Protein AF-0000000075229005 (afdb_homodimer)

Foldseek 3Di:
DVVVVVVVVVVVVVVVPPDDDDDCPPVNVVLVVVCVVVVDDSVVVVVVVVVVVVCCVVCVLPVVLVVLCVVCLVLLLVLLVVLLPDPQSLPDCSLVVLVCSVLCSCVSPCQVVPPCRVVVVVVVSVVCVVPPNPVSSVCRVVSSVVSCVPNVDDRPDPDPVVVD/DVVVVVVVVVVVVVVVPPDDDDDCPPVNVVLVVVCVVVVDDSVVVVVVVVVVVVCCVVCVLPVVLVVLCVVVLVLLLVLLVVLLPDPQSLPDCSLVVLVCSVLCSCVSPCQVVPPCRVVVVVVVSCVCVVPPNVVSSVCRVVSSVVSCVPNVDDRPDPDDPVVD

InterPro domains:
  IPR004345 TB2/DP1/HVA22 [PF03134] (75-129)

Organism: NCBI:txid1561998

pLDDT: mean 79.93, std 16.5, range [29.25, 96.81]

Structure (mmCIF, N/CA/C/O backbone):
data_AF-0000000075229005-model_v1
#
loop_
_entity.id
_entity.type
_entity.pdbx_description
1 polymer 'Receptor expression-enhancing protein'
#
loop_
_atom_site.group_PDB
_atom_site.id
_atom_site.type_symbol
_atom_site.label_atom_id
_atom_site.label_alt_id
_atom_site.label_comp_id
_atom_site.label_asym_id
_atom_site.label_entity_id
_atom_site.label_seq_id
_atom_site.pdbx_PDB_ins_code
_atom_site.Cartn_x
_atom_site.Cartn_y
_atom_site.Cartn_z
_atom_site.occupancy
_atom_site.B_iso_or_equiv
_atom_site.auth_seq_id
_atom_site.auth_comp_id
_atom_site.auth_asym_id
_atom_site.auth_atom_id
_atom_site.pdbx_PDB_model_num
ATOM 1 N N . MET A 1 1 ? -17.406 -38.156 13.984 1 44.03 1 MET A N 1
ATOM 2 C CA . MET A 1 1 ? -16.828 -37.094 13.188 1 44.03 1 MET A CA 1
ATOM 3 C C . MET A 1 1 ? -16.344 -37.594 11.844 1 44.03 1 MET A C 1
ATOM 5 O O . MET A 1 1 ? -16.531 -36.969 10.805 1 44.03 1 MET A O 1
ATOM 9 N N . ALA A 1 2 ? -15.93 -38.75 11.797 1 57 2 ALA A N 1
ATOM 10 C CA . ALA A 1 2 ? -15.453 -39.438 10.602 1 57 2 ALA A CA 1
ATOM 11 C C . ALA A 1 2 ? -16.594 -39.688 9.625 1 57 2 ALA A C 1
ATOM 13 O O . ALA A 1 2 ? -16.422 -39.531 8.406 1 57 2 ALA A O 1
ATOM 14 N N . ALA A 1 3 ? -17.656 -39.969 10.055 1 61 3 ALA A N 1
ATOM 15 C CA . ALA A 1 3 ? -18.812 -40.25 9.203 1 61 3 ALA A CA 1
ATOM 16 C C . ALA A 1 3 ? -19.297 -39 8.5 1 61 3 ALA A C 1
ATOM 18 O O . ALA A 1 3 ? -19.703 -39.031 7.344 1 61 3 ALA A O 1
ATOM 19 N N . ILE A 1 4 ? -19.266 -37.812 9.133 1 60.34 4 ILE A N 1
ATOM 20 C CA . ILE A 1 4 ? -19.625 -36.531 8.539 1 60.34 4 ILE A CA 1
ATOM 21 C C . ILE A 1 4 ? -18.609 -36.156 7.453 1 60.34 4 ILE A C 1
ATOM 23 O O . ILE A 1 4 ? -19 -35.688 6.379 1 60.34 4 ILE A O 1
ATOM 27 N N . LEU A 1 5 ? -17.375 -36.375 7.664 1 56.41 5 LEU A N 1
ATOM 28 C CA . LEU A 1 5 ? -16.344 -36.125 6.664 1 56.41 5 LEU A CA 1
ATOM 29 C C . LEU A 1 5 ? -16.531 -37.031 5.449 1 56.41 5 LEU A C 1
ATOM 31 O O . LEU A 1 5 ? -16.391 -36.594 4.309 1 56.41 5 LEU A O 1
ATOM 35 N N . ALA A 1 6 ? -16.844 -38.375 5.711 1 61.81 6 ALA A N 1
ATOM 36 C CA . ALA A 1 6 ? -17.078 -39.344 4.645 1 61.81 6 ALA A CA 1
ATOM 37 C C . ALA A 1 6 ? -18.312 -38.969 3.836 1 61.81 6 ALA A C 1
ATOM 39 O O . ALA A 1 6 ? -18.328 -39.094 2.611 1 61.81 6 ALA A O 1
ATOM 40 N N . SER A 1 7 ? -19.266 -38.375 4.523 1 61.88 7 SER A N 1
ATOM 41 C CA . SER A 1 7 ? -20.469 -37.969 3.816 1 61.88 7 SER A CA 1
ATOM 42 C C . SER A 1 7 ? -20.219 -36.719 2.98 1 61.88 7 SER A C 1
ATOM 44 O O . SER A 1 7 ? -20.734 -36.594 1.868 1 61.88 7 SER A O 1
ATOM 46 N N . ILE A 1 8 ? -19.531 -35.812 3.5 1 61.97 8 ILE A N 1
ATOM 47 C CA . ILE A 1 8 ? -19.141 -34.625 2.75 1 61.97 8 ILE A CA 1
ATOM 48 C C . ILE A 1 8 ? -18.281 -35.031 1.558 1 61.97 8 ILE A C 1
ATOM 50 O O . ILE A 1 8 ? -18.469 -34.531 0.446 1 61.97 8 ILE A O 1
ATOM 54 N N . GLU A 1 9 ? -17.328 -35.938 1.731 1 59.5 9 GLU A N 1
ATOM 55 C CA . GLU A 1 9 ? -16.516 -36.469 0.643 1 59.5 9 GLU A CA 1
ATOM 56 C C . GLU A 1 9 ? -17.375 -37.188 -0.397 1 59.5 9 GLU A C 1
ATOM 58 O O . GLU A 1 9 ? -17.156 -37.031 -1.601 1 59.5 9 GLU A O 1
ATOM 63 N N . ALA A 1 10 ? -18.297 -38 0.052 1 62.44 10 ALA A N 1
ATOM 64 C CA . ALA A 1 10 ? -19.203 -38.719 -0.839 1 62.44 10 ALA A CA 1
ATOM 65 C C . ALA A 1 10 ? -20.062 -37.75 -1.648 1 62.44 10 ALA A C 1
ATOM 67 O O . ALA A 1 10 ? -20.281 -37.969 -2.846 1 62.44 10 ALA A O 1
ATOM 68 N N . LYS A 1 11 ? -20.562 -36.75 -0.944 1 60.72 11 LYS A N 1
ATOM 69 C CA . LYS A 1 11 ? -21.375 -35.75 -1.661 1 60.72 11 LYS A CA 1
ATOM 70 C C . LYS A 1 11 ? -20.531 -35 -2.678 1 60.72 11 LYS A C 1
ATOM 72 O O . LYS A 1 11 ? -21 -34.688 -3.775 1 60.72 11 LYS A O 1
ATOM 77 N N . ILE A 1 12 ? -19.312 -34.75 -2.285 1 60.03 12 ILE A N 1
ATOM 78 C CA . ILE A 1 12 ? -18.375 -34.094 -3.199 1 60.03 12 ILE A CA 1
ATOM 79 C C . ILE A 1 12 ? -18.078 -35 -4.375 1 60.03 12 ILE A C 1
ATOM 81 O O . ILE A 1 12 ? -18.109 -34.594 -5.531 1 60.03 12 ILE A O 1
ATOM 85 N N . ASN A 1 13 ? -17.781 -36.312 -3.988 1 56.91 13 ASN A N 1
ATOM 86 C CA . ASN A 1 13 ? -17.516 -37.312 -5.031 1 56.91 13 ASN A CA 1
ATOM 87 C C . ASN A 1 13 ? -18.75 -37.531 -5.906 1 56.91 13 ASN A C 1
ATOM 89 O O . ASN A 1 13 ? -18.625 -37.719 -7.117 1 56.91 13 ASN A O 1
ATOM 93 N N . GLU A 1 14 ? -19.891 -37.562 -5.223 1 59.03 14 GLU A N 1
ATOM 94 C CA . GLU A 1 14 ? -21.141 -37.75 -5.961 1 59.03 14 GLU A CA 1
ATOM 95 C C . GLU A 1 14 ? -21.422 -36.562 -6.879 1 59.03 14 GLU A C 1
ATOM 97 O O . GLU A 1 14 ? -21.906 -36.75 -8 1 59.03 14 GLU A O 1
ATOM 102 N N . SER A 1 15 ? -21.219 -35.375 -6.266 1 56.62 15 SER A N 1
ATOM 103 C CA . SER A 1 15 ? -21.438 -34.188 -7.07 1 56.62 15 SER A CA 1
ATOM 104 C C . SER A 1 15 ? -20.438 -34.125 -8.227 1 56.62 15 SER A C 1
ATOM 106 O O . SER A 1 15 ? -20.703 -33.469 -9.242 1 56.62 15 SER A O 1
ATOM 108 N N . LEU A 1 16 ? -19.297 -34.688 -7.98 1 53.56 16 LEU A N 1
ATOM 109 C CA . LEU A 1 16 ? -18.25 -34.719 -8.992 1 53.56 16 LEU A CA 1
ATOM 110 C C . LEU A 1 16 ? -18.438 -35.875 -9.953 1 53.56 16 LEU A C 1
ATOM 112 O O . LEU A 1 16 ? -17.672 -36.062 -10.898 1 53.56 16 LEU A O 1
ATOM 116 N N . ARG A 1 17 ? -19.094 -36.906 -9.641 1 48.72 17 ARG A N 1
ATOM 117 C CA . ARG A 1 17 ? -19.344 -38.031 -10.562 1 48.72 17 ARG A CA 1
ATOM 118 C C . ARG A 1 17 ? -19.953 -37.5 -11.867 1 48.72 17 ARG A C 1
ATOM 120 O O . ARG A 1 17 ? -20.812 -36.625 -11.852 1 48.72 17 ARG A O 1
ATOM 127 N N . PRO A 1 18 ? -19.219 -37.781 -12.906 1 48.31 18 PRO A N 1
ATOM 128 C CA . PRO A 1 18 ? -19.688 -37.406 -14.242 1 48.31 18 PRO A CA 1
ATOM 129 C C . PRO A 1 18 ? -21.172 -37.719 -14.438 1 48.31 18 PRO A C 1
ATOM 131 O O . PRO A 1 18 ? -21.609 -38.844 -14.281 1 48.31 18 PRO A O 1
ATOM 134 N N . LYS A 1 19 ? -22.047 -36.844 -13.852 1 49.88 19 LYS A N 1
ATOM 135 C CA . LYS A 1 19 ? -23.406 -37.062 -14.336 1 49.88 19 LYS A CA 1
ATOM 136 C C . LYS A 1 19 ? -23.438 -37.25 -15.852 1 49.88 19 LYS A C 1
ATOM 138 O O . LYS A 1 19 ? -22.562 -36.719 -16.562 1 49.88 19 LYS A O 1
ATOM 143 N N . PRO A 1 20 ? -24.391 -37.938 -16.453 1 43.25 20 PRO A N 1
ATOM 144 C CA . PRO A 1 20 ? -24.5 -38.156 -17.891 1 43.25 20 PRO A CA 1
ATOM 145 C C . PRO A 1 20 ? -24.219 -36.906 -18.719 1 43.25 20 PRO A C 1
ATOM 147 O O . PRO A 1 20 ? -24.281 -35.781 -18.188 1 43.25 20 PRO A O 1
ATOM 150 N N . ARG A 1 21 ? -24.125 -37.031 -20.109 1 43.88 21 ARG A N 1
ATOM 151 C CA . ARG A 1 21 ? -23.672 -36.375 -21.344 1 43.88 21 ARG A CA 1
ATOM 152 C C . ARG A 1 21 ? -24.016 -34.906 -21.328 1 43.88 21 ARG A C 1
ATOM 154 O O . ARG A 1 21 ? -23.359 -34.094 -22.016 1 43.88 21 ARG A O 1
ATOM 161 N N . GLN A 1 22 ? -25.188 -34.375 -21.094 1 49.12 22 GLN A N 1
ATOM 162 C CA . GLN A 1 22 ? -25.656 -33.219 -21.828 1 49.12 22 GLN A CA 1
ATOM 163 C C . GLN A 1 22 ? -25 -31.938 -21.297 1 49.12 22 GLN A C 1
ATOM 165 O O . GLN A 1 22 ? -24.609 -31.078 -22.078 1 49.12 22 GLN A O 1
ATOM 170 N N . GLU A 1 23 ? -25.469 -31.203 -20.125 1 50 23 GLU A N 1
ATOM 171 C CA . GLU A 1 23 ? -25.203 -29.781 -19.906 1 50 23 GLU A CA 1
ATOM 172 C C . GLU A 1 23 ? -23.875 -29.562 -19.172 1 50 23 GLU A C 1
ATOM 174 O O . GLU A 1 23 ? -23.766 -29.828 -17.984 1 50 23 GLU A O 1
ATOM 179 N N . GLU A 1 24 ? -22.688 -29.891 -19.656 1 55.66 24 GLU A N 1
ATOM 180 C CA . GLU A 1 24 ? -21.422 -29.406 -19.141 1 55.66 24 GLU A CA 1
ATOM 181 C C . GLU A 1 24 ? -21.578 -28.062 -18.438 1 55.66 24 GLU A C 1
ATOM 183 O O . GLU A 1 24 ? -21.859 -27.047 -19.094 1 55.66 24 GLU A O 1
ATOM 188 N N . THR A 1 25 ? -22.031 -27.922 -17.156 1 64.12 25 THR A N 1
ATOM 189 C CA . THR A 1 25 ? -22.281 -26.703 -16.406 1 64.12 25 THR A CA 1
ATOM 190 C C . THR A 1 25 ? -21.031 -25.828 -16.375 1 64.12 25 THR A C 1
ATOM 192 O O . THR A 1 25 ? -19.906 -26.312 -16.562 1 64.12 25 THR A O 1
ATOM 195 N N . SER A 1 26 ? -21.25 -24.484 -16.516 1 69.94 26 SER A N 1
ATOM 196 C CA . SER A 1 26 ? -20.219 -23.453 -16.438 1 69.94 26 SER A CA 1
ATOM 197 C C . SER A 1 26 ? -19.172 -23.797 -15.383 1 69.94 26 SER A C 1
ATOM 199 O O . SER A 1 26 ? -17.984 -23.516 -15.57 1 69.94 26 SER A O 1
ATOM 201 N N . THR A 1 27 ? -19.547 -24.562 -14.312 1 74.81 27 THR A N 1
ATOM 202 C CA . THR A 1 27 ? -18.641 -24.922 -13.227 1 74.81 27 THR A CA 1
ATOM 203 C C . THR A 1 27 ? -17.641 -25.984 -13.688 1 74.81 27 THR A C 1
ATOM 205 O O . THR A 1 27 ? -16.453 -25.891 -13.375 1 74.81 27 THR A O 1
ATOM 208 N N . GLU A 1 28 ? -18.172 -26.922 -14.438 1 78 28 GLU A N 1
ATOM 209 C CA . GLU A 1 28 ? -17.297 -28 -14.922 1 78 28 GLU A CA 1
ATOM 210 C C . GLU A 1 28 ? -16.266 -27.453 -15.891 1 78 28 GLU A C 1
ATOM 212 O O . GLU A 1 28 ? -15.102 -27.875 -15.859 1 78 28 GLU A O 1
ATOM 217 N N . LYS A 1 29 ? -16.672 -26.609 -16.672 1 77.81 29 LYS A N 1
ATOM 218 C CA . LYS A 1 29 ? -15.75 -25.984 -17.625 1 77.81 29 LYS A CA 1
ATOM 219 C C . LYS A 1 29 ? -14.664 -25.188 -16.891 1 77.81 29 LYS A C 1
ATOM 221 O O . LYS A 1 29 ? -13.492 -25.219 -17.297 1 77.81 29 LYS A O 1
ATOM 226 N N . THR A 1 30 ? -15.086 -24.531 -15.859 1 77.31 30 THR A N 1
ATOM 227 C CA . THR A 1 30 ? -14.117 -23.766 -15.094 1 77.31 30 THR A CA 1
ATOM 228 C C . THR A 1 30 ? -13.133 -24.703 -14.383 1 77.31 30 THR A C 1
ATOM 230 O O . THR A 1 30 ? -11.93 -24.438 -14.359 1 77.31 30 THR A O 1
ATOM 233 N N . ILE A 1 31 ? -13.656 -25.766 -13.898 1 78.12 31 ILE A N 1
ATOM 234 C CA . ILE A 1 31 ? -12.805 -26.703 -13.18 1 78.12 31 ILE A CA 1
ATOM 235 C C . ILE A 1 31 ? -11.805 -27.344 -14.148 1 78.12 31 ILE A C 1
ATOM 237 O O . ILE A 1 31 ? -10.625 -27.484 -13.828 1 78.12 31 ILE A O 1
ATOM 241 N N . GLN A 1 32 ? -12.32 -27.625 -15.266 1 76.56 32 GLN A N 1
ATOM 242 C CA . GLN A 1 32 ? -11.453 -28.234 -16.266 1 76.56 32 GLN A CA 1
ATOM 243 C C . GLN A 1 32 ? -10.367 -27.266 -16.719 1 76.56 32 GLN A C 1
ATOM 245 O O . GLN A 1 32 ? -9.227 -27.656 -16.953 1 76.56 32 GLN A O 1
ATOM 250 N N . TYR A 1 33 ? -10.797 -26.078 -16.828 1 73.38 33 TYR A N 1
ATOM 251 C CA . TYR A 1 33 ? -9.836 -25.047 -17.219 1 73.38 33 TYR A CA 1
ATOM 252 C C . TYR A 1 33 ? -8.742 -24.906 -16.172 1 73.38 33 TYR A C 1
ATOM 254 O O . TYR A 1 33 ? -7.555 -24.828 -16.5 1 73.38 33 TYR A O 1
ATOM 262 N N . VAL A 1 34 ? -9.094 -24.891 -14.938 1 77.19 34 VAL A N 1
ATOM 263 C CA . VAL A 1 34 ? -8.148 -24.734 -13.844 1 77.19 34 VAL A CA 1
ATOM 264 C C . VAL A 1 34 ? -7.25 -25.969 -13.758 1 77.19 34 VAL A C 1
ATOM 266 O O . VAL A 1 34 ? -6.051 -25.859 -13.5 1 77.19 34 VAL A O 1
ATOM 269 N N . GLU A 1 35 ? -7.816 -27.109 -14.039 1 78.38 35 GLU A N 1
ATOM 270 C CA . GLU A 1 35 ? -7.039 -28.344 -14.055 1 78.38 35 GLU A CA 1
ATOM 271 C C . GLU A 1 35 ? -5.945 -28.281 -15.117 1 78.38 35 GLU A C 1
ATOM 273 O O . GLU A 1 35 ? -4.797 -28.656 -14.852 1 78.38 35 GLU A O 1
ATOM 278 N N . ASN A 1 36 ? -6.262 -27.812 -16.203 1 71.19 36 ASN A N 1
ATOM 279 C CA . ASN A 1 36 ? -5.32 -27.75 -17.312 1 71.19 36 ASN A CA 1
ATOM 280 C C . ASN A 1 36 ? -4.23 -26.703 -17.062 1 71.19 36 ASN A C 1
ATOM 282 O O . ASN A 1 36 ? -3.082 -26.906 -17.469 1 71.19 36 ASN A O 1
ATOM 286 N N . PHE A 1 37 ? -4.715 -25.766 -16.312 1 67.44 37 PHE A N 1
ATOM 287 C CA . PHE A 1 37 ? -3.789 -24.656 -16.062 1 67.44 37 PHE A CA 1
ATOM 288 C C . PHE A 1 37 ? -2.838 -25 -14.93 1 67.44 37 PHE A C 1
ATOM 290 O O . PHE A 1 37 ? -1.646 -24.703 -14.992 1 67.44 37 PHE A O 1
ATOM 297 N N . THR A 1 38 ? -3.234 -25.562 -13.859 1 74.62 38 THR A N 1
ATOM 298 C CA . THR A 1 38 ? -2.447 -25.797 -12.648 1 74.62 38 THR A CA 1
ATOM 299 C C . THR A 1 38 ? -1.838 -27.188 -12.656 1 74.62 38 THR A C 1
ATOM 301 O O . THR A 1 38 ? -0.843 -27.438 -11.969 1 74.62 38 THR A O 1
ATOM 304 N N . GLY A 1 39 ? -2.457 -28.172 -13.414 1 74.19 39 GLY A N 1
ATOM 305 C CA . GLY A 1 39 ? -2.025 -29.562 -13.477 1 74.19 39 GLY A CA 1
ATOM 306 C C . GLY A 1 39 ? -2.484 -30.375 -12.281 1 74.19 39 GLY A C 1
ATOM 307 O O . GLY A 1 39 ? -2.072 -31.531 -12.117 1 74.19 39 GLY A O 1
ATOM 308 N N . PHE A 1 40 ? -3.271 -29.812 -11.461 1 77.5 40 PHE A N 1
ATOM 309 C CA . PHE A 1 40 ? -3.742 -30.547 -10.289 1 77.5 40 PHE A CA 1
ATOM 310 C C . PHE A 1 40 ? -5.031 -31.297 -10.609 1 77.5 40 PHE A C 1
ATOM 312 O O . PHE A 1 40 ? -5.84 -30.844 -11.422 1 77.5 40 PHE A O 1
ATOM 319 N N . PRO A 1 41 ? -5.109 -32.5 -9.984 1 81.06 41 PRO A N 1
ATOM 320 C CA . PRO A 1 41 ? -6.355 -33.25 -10.172 1 81.06 41 PRO A CA 1
ATOM 321 C C . PRO A 1 41 ? -7.578 -32.5 -9.656 1 81.06 41 PRO A C 1
ATOM 323 O O . PRO A 1 41 ? -7.449 -31.625 -8.789 1 81.06 41 PRO A O 1
ATOM 326 N N . ARG A 1 42 ? -8.695 -32.781 -10.141 1 80.06 42 ARG A N 1
ATOM 327 C CA . ARG A 1 42 ? -9.945 -32.094 -9.859 1 80.06 42 ARG A CA 1
ATOM 328 C C . ARG A 1 42 ? -10.266 -32.125 -8.367 1 80.06 42 ARG A C 1
ATOM 330 O O . ARG A 1 42 ? -10.758 -31.156 -7.809 1 80.06 42 ARG A O 1
ATOM 337 N N . GLU A 1 43 ? -10 -33.25 -7.805 1 80.25 43 GLU A N 1
ATOM 338 C CA . GLU A 1 43 ? -10.305 -33.375 -6.387 1 80.25 43 GLU A CA 1
ATOM 339 C C . GLU A 1 43 ? -9.523 -32.375 -5.551 1 80.25 43 GLU A C 1
ATOM 341 O O . GLU A 1 43 ? -10.047 -31.812 -4.59 1 80.25 43 GLU A O 1
ATOM 346 N N . ARG A 1 44 ? -8.297 -32.25 -5.891 1 83.19 44 ARG A N 1
ATOM 347 C CA . ARG A 1 44 ? -7.465 -31.312 -5.156 1 83.19 44 ARG A CA 1
ATOM 348 C C . ARG A 1 44 ? -7.918 -29.875 -5.406 1 83.19 44 ARG A C 1
ATOM 350 O O . ARG A 1 44 ? -7.926 -29.047 -4.488 1 83.19 44 ARG A O 1
ATOM 357 N N 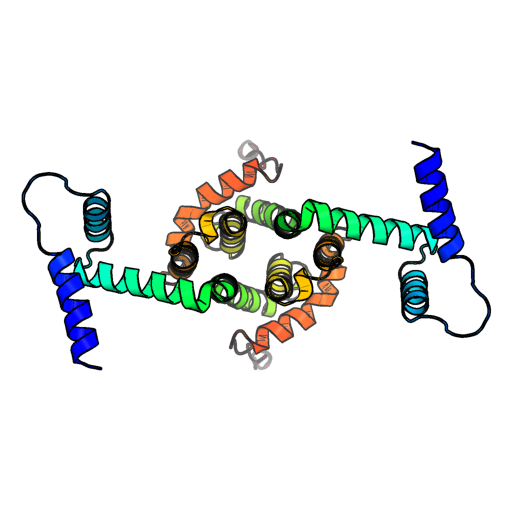. ILE A 1 45 ? -8.297 -29.656 -6.578 1 82.12 45 ILE A N 1
ATOM 358 C CA . ILE A 1 45 ? -8.758 -28.312 -6.926 1 82.12 45 ILE A CA 1
ATOM 359 C C . ILE A 1 45 ? -10.023 -27.984 -6.137 1 82.12 45 ILE A C 1
ATOM 361 O O . ILE A 1 45 ? -10.148 -26.891 -5.59 1 82.12 45 ILE A O 1
ATOM 365 N N . VAL A 1 46 ? -10.914 -28.906 -6.062 1 83.88 46 VAL A N 1
ATOM 366 C CA . VAL A 1 46 ? -12.164 -28.719 -5.34 1 83.88 46 VAL A CA 1
ATOM 367 C C . VAL A 1 46 ? -11.875 -28.484 -3.859 1 83.88 46 VAL A C 1
ATOM 369 O O . VAL A 1 46 ? -12.438 -27.578 -3.246 1 83.88 46 VAL A O 1
ATOM 372 N N . SER A 1 47 ? -11.016 -29.297 -3.336 1 87.12 47 SER A N 1
ATOM 373 C CA . SER A 1 47 ? -10.695 -29.156 -1.921 1 87.12 47 SER A CA 1
ATOM 374 C C . SER A 1 47 ? -10.062 -27.797 -1.627 1 87.12 47 SER A C 1
ATOM 376 O O . SER A 1 47 ? -10.398 -27.156 -0.628 1 87.12 47 SER A O 1
ATOM 378 N N . VAL A 1 48 ? -9.219 -27.422 -2.508 1 84.62 48 VAL A N 1
ATOM 379 C CA . VAL A 1 48 ? -8.539 -26.141 -2.32 1 84.62 48 VAL A CA 1
ATOM 380 C C . VAL A 1 48 ? -9.547 -25 -2.434 1 84.62 48 VAL A C 1
ATOM 382 O O . VAL A 1 48 ? -9.5 -24.047 -1.659 1 84.62 48 VAL A O 1
ATOM 385 N N . THR A 1 49 ? -10.383 -25.125 -3.371 1 85.75 49 THR A N 1
ATOM 386 C CA . THR A 1 49 ? -11.398 -24.094 -3.564 1 85.75 49 THR A CA 1
ATOM 387 C C . THR A 1 49 ? -12.305 -23.984 -2.336 1 85.75 49 THR A C 1
ATOM 389 O O . THR A 1 49 ? -12.594 -22.891 -1.866 1 85.75 49 THR A O 1
ATOM 392 N N . ILE A 1 50 ? -12.695 -25.109 -1.863 1 87.56 50 ILE A N 1
ATOM 393 C CA . ILE A 1 50 ? -13.539 -25.141 -0.674 1 87.56 50 ILE A CA 1
ATOM 394 C C . ILE A 1 50 ? -12.797 -24.516 0.504 1 87.56 50 ILE A C 1
ATOM 396 O O . ILE A 1 50 ? -13.375 -23.734 1.265 1 87.56 50 ILE A O 1
ATOM 400 N N . LEU A 1 51 ? -11.586 -24.844 0.636 1 87.94 51 LEU A N 1
ATOM 401 C CA . LEU A 1 51 ? -10.766 -24.297 1.716 1 87.94 51 LEU A CA 1
ATOM 402 C C . LEU A 1 51 ? -10.648 -22.781 1.596 1 87.94 51 LEU A C 1
ATOM 404 O O . LEU A 1 51 ? -10.758 -22.062 2.594 1 87.94 51 LEU A O 1
ATOM 408 N N . MET A 1 52 ? -10.461 -22.359 0.42 1 88.56 52 MET A N 1
ATOM 409 C CA . MET A 1 52 ? -10.32 -20.922 0.184 1 88.56 52 MET A CA 1
ATOM 410 C C . MET A 1 52 ? -11.617 -20.188 0.527 1 88.56 52 MET A C 1
ATOM 412 O O . MET A 1 52 ? -11.586 -19.125 1.141 1 88.56 52 MET A O 1
ATOM 416 N N . VAL A 1 53 ? -12.648 -20.781 0.087 1 88 53 VAL A N 1
ATOM 417 C CA . VAL A 1 53 ? -13.945 -20.188 0.374 1 88 53 VAL A CA 1
ATOM 418 C C . VAL A 1 53 ? -14.195 -20.188 1.881 1 88 53 VAL A C 1
ATOM 420 O O . VAL A 1 53 ? -14.625 -19.172 2.445 1 88 53 VAL A O 1
ATOM 423 N N . ALA A 1 54 ? -13.93 -21.281 2.463 1 89.62 54 ALA A N 1
ATOM 424 C CA . ALA A 1 54 ? -14.109 -21.406 3.908 1 89.62 54 ALA A CA 1
ATOM 425 C C . ALA A 1 54 ? -13.266 -20.359 4.648 1 89.62 54 ALA A C 1
ATOM 427 O O . ALA A 1 54 ? -13.766 -19.672 5.547 1 89.62 54 ALA A O 1
ATOM 428 N N . THR A 1 55 ? -12.086 -20.203 4.301 1 89.94 55 THR A N 1
ATOM 429 C CA . THR A 1 55 ? -11.188 -19.25 4.926 1 89.94 55 THR A CA 1
ATOM 430 C C . THR A 1 55 ? -11.68 -17.812 4.699 1 89.94 55 THR A C 1
ATOM 432 O O . THR A 1 55 ? -11.633 -16.984 5.609 1 89.94 55 THR A O 1
ATOM 435 N N . TYR A 1 56 ? -12.086 -17.594 3.539 1 88.38 56 TYR A N 1
ATOM 436 C CA . TYR A 1 56 ? -12.617 -16.281 3.201 1 88.38 56 TYR A CA 1
ATOM 437 C C . TYR A 1 56 ? -13.828 -15.945 4.066 1 88.38 56 TYR A C 1
ATOM 439 O O . TYR A 1 56 ? -13.961 -14.812 4.543 1 88.38 56 TYR A O 1
ATOM 447 N N . VAL A 1 57 ? -14.625 -16.875 4.309 1 85.56 57 VAL A N 1
ATOM 448 C CA . VAL A 1 57 ? -15.844 -16.656 5.082 1 85.56 57 VAL A CA 1
ATOM 449 C C . VAL A 1 57 ? -15.484 -16.406 6.547 1 85.56 57 VAL A C 1
ATOM 451 O O . VAL A 1 57 ? -16.078 -15.547 7.199 1 85.56 57 VAL A O 1
ATOM 454 N N . VAL A 1 58 ? -14.531 -17.125 6.977 1 86.31 58 VAL A N 1
ATOM 455 C CA . VAL A 1 58 ? -14.172 -17.062 8.391 1 86.31 58 VAL A CA 1
ATOM 456 C C . VAL A 1 58 ? -13.289 -15.836 8.648 1 86.31 58 VAL A C 1
ATOM 458 O O . VAL A 1 58 ? -13.477 -15.133 9.641 1 86.31 58 VAL A O 1
ATOM 461 N N . LEU A 1 59 ? -12.422 -15.547 7.711 1 84.5 59 LEU A N 1
ATOM 462 C CA . LEU A 1 59 ? -11.398 -14.531 7.918 1 84.5 59 LEU A CA 1
ATOM 463 C C . LEU A 1 59 ? -11.625 -13.336 6.996 1 84.5 59 LEU A C 1
ATOM 465 O O . LEU A 1 59 ? -10.734 -12.5 6.832 1 84.5 59 LEU A O 1
ATOM 469 N N . GLY A 1 60 ? -12.695 -13.234 6.414 1 78.19 60 GLY A N 1
ATOM 470 C CA . GLY A 1 60 ? -12.984 -12.234 5.398 1 78.19 60 GLY A CA 1
ATOM 471 C C . GLY A 1 60 ? -12.516 -10.844 5.781 1 78.19 60 GLY A C 1
ATOM 472 O O . GLY A 1 60 ? -11.859 -10.164 4.992 1 78.19 60 GLY A O 1
ATOM 473 N N . ASN A 1 61 ? -12.711 -10.492 6.984 1 83.38 61 ASN A N 1
ATOM 474 C CA . ASN A 1 61 ? -12.344 -9.148 7.418 1 83.38 61 ASN A CA 1
ATOM 475 C C . ASN A 1 61 ? -10.844 -9.039 7.707 1 83.38 61 ASN A C 1
ATOM 477 O O . ASN A 1 61 ? -10.305 -7.938 7.82 1 83.38 61 ASN A O 1
ATOM 481 N N . TYR A 1 62 ? -10.234 -10.164 7.793 1 90.88 62 TYR A N 1
ATOM 482 C CA . TYR A 1 62 ? -8.82 -10.172 8.148 1 90.88 62 TYR A CA 1
ATOM 483 C C . TYR A 1 62 ? -7.953 -10.438 6.93 1 90.88 62 TYR A C 1
ATOM 485 O O . TYR A 1 62 ? -6.738 -10.219 6.965 1 90.88 62 TYR A O 1
ATOM 493 N N . LEU A 1 63 ? -8.555 -10.828 5.859 1 92.75 63 LEU A N 1
ATOM 494 C CA . LEU A 1 63 ? -7.805 -11.219 4.672 1 92.75 63 LEU A CA 1
ATOM 495 C C . LEU A 1 63 ? -7.062 -10.031 4.082 1 92.75 63 LEU A C 1
ATOM 497 O O . LEU A 1 63 ? -5.91 -10.156 3.656 1 92.75 63 LEU A O 1
ATOM 501 N N . PRO A 1 64 ? -7.711 -8.852 4.098 1 93.75 64 PRO A N 1
ATOM 502 C CA . PRO A 1 64 ? -6.969 -7.695 3.598 1 93.75 64 PRO A CA 1
ATOM 503 C C . PRO A 1 64 ? -5.695 -7.422 4.395 1 93.75 64 PRO A C 1
ATOM 505 O O . PRO A 1 64 ? -4.648 -7.129 3.809 1 93.75 64 PRO A O 1
ATOM 508 N N . PHE A 1 65 ? -5.828 -7.527 5.672 1 94.31 65 PHE A N 1
ATOM 509 C CA . PHE A 1 65 ? -4.672 -7.293 6.531 1 94.31 65 PHE A CA 1
ATOM 510 C C . PHE A 1 65 ? -3.596 -8.344 6.285 1 94.31 65 PHE A C 1
ATOM 512 O O . PHE A 1 65 ? -2.42 -8.008 6.117 1 94.31 65 PHE A O 1
ATOM 519 N N . LEU A 1 66 ? -3.965 -9.586 6.254 1 93.62 66 LEU A N 1
ATOM 520 C CA . LEU A 1 66 ? -3.016 -10.664 5.996 1 93.62 66 LEU A CA 1
ATOM 521 C C . LEU A 1 66 ? -2.348 -10.484 4.637 1 93.62 66 LEU A C 1
ATOM 523 O O . LEU A 1 66 ? -1.133 -10.648 4.512 1 93.62 66 LEU A O 1
ATOM 527 N N . SER A 1 67 ? -3.158 -10.172 3.641 1 95.44 67 SER A N 1
ATOM 528 C CA . SER A 1 67 ? -2.621 -9.938 2.305 1 95.44 67 SER A CA 1
ATOM 529 C C . SER A 1 67 ? -1.594 -8.812 2.311 1 95.44 67 SER A C 1
ATOM 531 O O . SER A 1 67 ? -0.545 -8.914 1.671 1 95.44 67 SER A O 1
ATOM 533 N N . HIS A 1 68 ? -1.874 -7.742 3.014 1 95.5 68 HIS A N 1
ATOM 534 C CA . HIS A 1 68 ? -0.954 -6.617 3.139 1 95.5 68 HIS A CA 1
ATOM 535 C C . HIS A 1 68 ? 0.374 -7.059 3.744 1 95.5 68 HIS A C 1
ATOM 537 O O . HIS A 1 68 ? 1.439 -6.746 3.207 1 95.5 68 HIS A O 1
ATOM 543 N N . LEU A 1 69 ? 0.344 -7.859 4.773 1 94.31 69 LEU A N 1
ATOM 544 C CA . LEU A 1 69 ? 1.546 -8.32 5.457 1 94.31 69 LEU A CA 1
ATOM 545 C C . LEU A 1 69 ? 2.369 -9.234 4.559 1 94.31 69 LEU A C 1
ATOM 547 O O . LEU A 1 69 ? 3.586 -9.062 4.438 1 94.31 69 LEU A O 1
ATOM 551 N N . PHE A 1 70 ? 1.73 -10.117 3.924 1 94.31 70 PHE A N 1
ATOM 552 C CA . PHE A 1 70 ? 2.428 -11.086 3.088 1 94.31 70 PHE A CA 1
ATOM 553 C C . PHE A 1 70 ? 3.047 -10.406 1.871 1 94.31 70 PHE A C 1
ATOM 555 O O . PHE A 1 70 ? 4.16 -10.742 1.463 1 94.31 70 PHE A O 1
ATOM 562 N N . CYS A 1 71 ? 2.389 -9.453 1.343 1 96.12 71 CYS A N 1
ATOM 563 C CA . CYS A 1 71 ? 2.859 -8.805 0.122 1 96.12 71 CYS A CA 1
ATOM 564 C C . CYS A 1 71 ? 3.986 -7.824 0.423 1 96.12 71 CYS A C 1
ATOM 566 O O . CYS A 1 71 ? 4.863 -7.602 -0.416 1 96.12 71 CYS A O 1
ATOM 568 N N . LEU A 1 72 ? 3.992 -7.305 1.649 1 96.06 72 LEU A N 1
ATOM 569 C CA . LEU A 1 72 ? 4.934 -6.223 1.91 1 96.06 72 LEU A CA 1
ATOM 570 C C . LEU A 1 72 ? 6.109 -6.715 2.746 1 96.06 72 LEU A C 1
ATOM 572 O O . LEU A 1 72 ? 7.133 -6.031 2.85 1 96.06 72 LEU A O 1
ATOM 576 N N . PHE A 1 73 ? 6.086 -7.934 3.176 1 94.06 73 PHE A N 1
ATOM 577 C CA . PHE A 1 73 ? 7.152 -8.445 4.031 1 94.06 73 PHE A CA 1
ATOM 578 C C . PHE A 1 73 ? 8.484 -8.43 3.297 1 94.06 73 PHE A C 1
ATOM 580 O O . PHE A 1 73 ? 9.461 -7.848 3.781 1 94.06 73 PHE A O 1
ATOM 587 N N . TRP A 1 74 ? 8.461 -8.961 2.197 1 92.56 74 TRP A N 1
ATOM 588 C CA . TRP A 1 74 ? 9.711 -9.148 1.469 1 92.56 74 TRP A CA 1
ATOM 589 C C . TRP A 1 74 ? 10.289 -7.805 1.027 1 92.56 74 TRP A C 1
ATOM 591 O O . TRP A 1 74 ? 11.461 -7.512 1.289 1 92.56 74 TRP A O 1
ATOM 601 N N . PRO A 1 75 ? 9.5 -6.973 0.355 1 94.44 75 PRO A N 1
ATOM 602 C CA . PRO A 1 75 ? 10.094 -5.715 -0.1 1 94.44 75 PRO A CA 1
ATOM 603 C C . PRO A 1 75 ? 10.508 -4.805 1.055 1 94.44 75 PRO A C 1
ATOM 605 O O . PRO A 1 75 ? 11.469 -4.051 0.936 1 94.44 75 PRO A O 1
ATOM 608 N N . VAL A 1 76 ? 9.812 -4.852 2.15 1 95.88 76 VAL A N 1
ATOM 609 C CA . VAL A 1 76 ? 10.203 -4.055 3.309 1 95.88 76 VAL A CA 1
ATOM 610 C C . VAL A 1 76 ? 11.531 -4.559 3.861 1 95.88 76 VAL A C 1
ATOM 612 O O . VAL A 1 76 ? 12.43 -3.766 4.152 1 95.88 76 VAL A O 1
ATOM 615 N N . LYS A 1 77 ? 11.641 -5.824 3.93 1 94.38 77 LYS A N 1
ATOM 616 C CA . LYS A 1 77 ? 12.883 -6.426 4.414 1 94.38 77 LYS A CA 1
ATOM 617 C C . LYS A 1 77 ? 14.055 -6.066 3.516 1 94.38 77 LYS A C 1
ATOM 619 O O . LYS A 1 77 ? 15.109 -5.648 4.004 1 94.38 77 LYS A O 1
ATOM 624 N N . GLU A 1 78 ? 13.914 -6.242 2.271 1 93.62 78 GLU A N 1
ATOM 625 C CA . GLU A 1 78 ? 14.984 -5.965 1.324 1 93.62 78 GLU A CA 1
ATOM 626 C C . GLU A 1 78 ? 15.312 -4.473 1.273 1 93.62 78 GLU A C 1
ATOM 628 O O . GLU A 1 78 ? 16.469 -4.09 1.131 1 93.62 78 GLU A O 1
ATOM 633 N N . SER A 1 79 ? 14.273 -3.615 1.335 1 95.12 79 SER A N 1
ATOM 634 C CA . SER A 1 79 ? 14.5 -2.174 1.385 1 95.12 79 SER A CA 1
ATOM 635 C C . SER A 1 79 ? 15.289 -1.78 2.625 1 95.12 79 SER A C 1
ATOM 637 O O . SER A 1 79 ? 16.172 -0.925 2.557 1 95.12 79 SER A O 1
ATOM 639 N N . PHE A 1 80 ? 14.961 -2.43 3.715 1 94.56 80 PHE A N 1
ATOM 640 C CA . PHE A 1 80 ? 15.664 -2.172 4.965 1 94.56 80 PHE A CA 1
ATOM 641 C C . PHE A 1 80 ? 17.141 -2.49 4.832 1 94.56 80 PHE A C 1
ATOM 643 O O . PHE A 1 80 ? 18 -1.717 5.277 1 94.56 80 PHE A O 1
ATOM 650 N N . LYS A 1 81 ? 17.484 -3.564 4.211 1 93.69 81 LYS A N 1
ATOM 651 C CA . LYS A 1 81 ? 18.875 -3.973 4.023 1 93.69 81 LYS A CA 1
ATOM 652 C C . LYS A 1 81 ? 19.656 -2.93 3.221 1 93.69 81 LYS A C 1
ATOM 654 O O . LYS A 1 81 ? 20.797 -2.621 3.539 1 93.69 81 LYS A O 1
ATOM 659 N N . VAL A 1 82 ? 19.031 -2.416 2.244 1 93 82 VAL A N 1
ATOM 660 C CA . VAL A 1 82 ? 19.672 -1.415 1.395 1 93 82 VAL A CA 1
ATOM 661 C C . VAL A 1 82 ? 19.875 -0.122 2.182 1 93 82 VAL A C 1
ATOM 663 O O . VAL A 1 82 ? 20.953 0.47 2.146 1 93 82 VAL A O 1
ATOM 666 N N . LEU A 1 83 ? 18.875 0.26 2.938 1 93.06 83 LEU A N 1
ATOM 667 C CA . LEU A 1 83 ? 18.906 1.541 3.635 1 93.06 83 LEU A CA 1
ATOM 668 C C . LEU A 1 83 ? 19.906 1.519 4.785 1 93.06 83 LEU A C 1
ATOM 670 O O . LEU A 1 83 ? 20.516 2.541 5.098 1 93.06 83 LEU A O 1
ATOM 674 N N . ARG A 1 84 ? 20.062 0.387 5.383 1 90.31 84 ARG A N 1
ATOM 675 C CA . ARG A 1 84 ? 20.969 0.272 6.516 1 90.31 84 ARG A CA 1
ATOM 676 C C . ARG A 1 84 ? 22.422 0.412 6.07 1 90.31 84 ARG A C 1
ATOM 678 O O . ARG A 1 84 ? 23.281 0.769 6.867 1 90.31 84 ARG A O 1
ATOM 685 N N . LEU A 1 85 ? 22.641 0.187 4.766 1 89.69 85 LEU A N 1
ATOM 686 C CA . LEU A 1 85 ? 24 0.278 4.219 1 89.69 85 LEU A CA 1
ATOM 687 C C . LEU A 1 85 ? 24.266 1.676 3.678 1 89.69 85 LEU A C 1
ATOM 689 O O . LEU A 1 85 ? 25.406 1.989 3.303 1 89.69 85 LEU A O 1
ATOM 693 N N . GLN A 1 86 ? 23.281 2.461 3.74 1 89.56 86 GLN A N 1
ATOM 694 C CA . GLN A 1 86 ? 23.438 3.799 3.18 1 89.56 86 GLN A CA 1
ATOM 695 C C . GLN A 1 86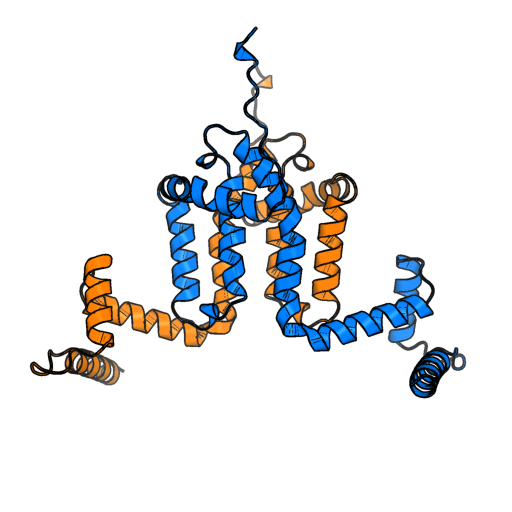 ? 23.766 4.816 4.27 1 89.56 86 GLN A C 1
ATOM 697 O O . GLN A 1 86 ? 23.281 4.711 5.395 1 89.56 86 GLN A O 1
ATOM 702 N N . GLN A 1 87 ? 24.5 5.848 3.896 1 85.69 87 GLN A N 1
ATOM 703 C CA . GLN A 1 87 ? 24.859 6.918 4.824 1 85.69 87 GLN A CA 1
ATOM 704 C C . GLN A 1 87 ? 23.672 7.848 5.074 1 85.69 87 GLN A C 1
ATOM 706 O O . GLN A 1 87 ? 23.438 8.273 6.207 1 85.69 87 GLN A O 1
ATOM 711 N N . ARG A 1 88 ? 22.969 8.117 4.031 1 87.94 88 ARG A N 1
ATOM 712 C CA . ARG A 1 88 ? 21.797 8.969 4.133 1 87.94 88 ARG A CA 1
ATOM 713 C C . ARG A 1 88 ? 20.562 8.258 3.602 1 87.94 88 ARG A C 1
ATOM 715 O O . ARG A 1 88 ? 20.141 8.484 2.463 1 87.94 88 ARG A O 1
ATOM 722 N N . PRO A 1 89 ? 19.891 7.52 4.43 1 87.12 89 PRO A N 1
ATOM 723 C CA . PRO A 1 89 ? 18.719 6.758 3.994 1 87.12 89 PRO A CA 1
ATOM 724 C C . PRO A 1 89 ? 17.562 7.652 3.529 1 87.12 89 PRO A C 1
ATOM 726 O O . PRO A 1 89 ? 16.75 7.234 2.707 1 87.12 89 PRO A O 1
ATOM 729 N N . SER A 1 90 ? 17.516 8.922 4.023 1 82.25 90 SER A N 1
ATOM 730 C CA . SER A 1 90 ? 16.422 9.836 3.695 1 82.25 90 SER A CA 1
ATOM 731 C C . SER A 1 90 ? 16.469 10.25 2.229 1 82.25 90 SER A C 1
ATOM 733 O O . SER A 1 90 ? 15.492 10.766 1.689 1 82.25 90 SER A O 1
ATOM 735 N N . ASP A 1 91 ? 17.625 9.969 1.529 1 84.25 91 ASP A N 1
ATOM 736 C CA . ASP A 1 91 ? 17.781 10.328 0.122 1 84.25 91 ASP A CA 1
ATOM 737 C C . ASP A 1 91 ? 17.266 9.211 -0.785 1 84.25 91 ASP A C 1
ATOM 739 O O . ASP A 1 91 ? 17.188 9.375 -2.004 1 84.25 91 ASP A O 1
ATOM 743 N N . ASN A 1 92 ? 16.953 8.18 -0.225 1 89.69 92 ASN A N 1
ATOM 744 C CA . ASN A 1 92 ? 16.484 7.012 -0.975 1 89.69 92 ASN A CA 1
ATOM 745 C C . ASN A 1 92 ? 14.984 6.832 -0.862 1 89.69 92 ASN A C 1
ATOM 747 O O . ASN A 1 92 ? 14.438 6.82 0.242 1 89.69 92 ASN A O 1
ATOM 751 N N . LEU A 1 93 ? 14.328 6.633 -2.006 1 93.69 93 LEU A N 1
ATOM 752 C CA . LEU A 1 93 ? 12.875 6.5 -2.084 1 93.69 93 LEU A CA 1
ATOM 753 C C . LEU A 1 93 ? 12.398 5.301 -1.273 1 93.69 93 LEU A C 1
ATOM 755 O O . LEU A 1 93 ? 11.227 5.227 -0.902 1 93.69 93 LEU A O 1
ATOM 759 N N . LEU A 1 94 ? 13.289 4.438 -1.012 1 96.06 94 LEU A N 1
ATOM 760 C CA . LEU A 1 94 ? 12.922 3.225 -0.286 1 96.06 94 LEU A CA 1
ATOM 761 C C . LEU A 1 94 ? 12.492 3.553 1.14 1 96.06 94 LEU A C 1
ATOM 763 O O . LEU A 1 94 ? 11.695 2.828 1.733 1 96.06 94 LEU A O 1
ATOM 767 N N . LEU A 1 95 ? 13.008 4.641 1.66 1 94.88 95 LEU A N 1
ATOM 768 C CA . LEU A 1 95 ? 12.578 5.039 2.996 1 94.88 95 LEU A CA 1
ATOM 769 C C . LEU A 1 95 ? 11.102 5.434 2.992 1 94.88 95 LEU A C 1
ATOM 771 O O . LEU A 1 95 ? 10.367 5.094 3.916 1 94.88 95 LEU A O 1
ATOM 775 N N . TYR A 1 96 ? 10.688 6.188 2.002 1 95.25 96 TYR A N 1
ATOM 776 C CA . TYR A 1 96 ? 9.273 6.543 1.871 1 95.25 96 TYR A CA 1
ATOM 777 C C . TYR A 1 96 ? 8.398 5.297 1.871 1 95.25 96 TYR A C 1
ATOM 779 O O . TYR A 1 96 ? 7.375 5.25 2.557 1 95.25 96 TYR A O 1
ATOM 787 N N . TRP A 1 97 ? 8.828 4.316 1.124 1 96.81 97 TRP A N 1
ATOM 788 C CA . TRP A 1 97 ? 8.047 3.094 0.973 1 96.81 97 TRP A CA 1
ATOM 789 C C . TRP A 1 97 ? 7.945 2.346 2.297 1 96.81 97 TRP A C 1
ATOM 791 O O . TRP A 1 97 ? 6.895 1.788 2.623 1 96.81 97 TRP A O 1
ATOM 801 N N . ILE A 1 98 ? 9.031 2.307 3.033 1 96 98 ILE A N 1
ATOM 802 C CA . ILE A 1 98 ? 9 1.653 4.336 1 96 98 ILE A CA 1
ATOM 803 C C . ILE A 1 98 ? 8.047 2.4 5.266 1 96 98 ILE A C 1
ATOM 805 O O . ILE A 1 98 ? 7.199 1.787 5.918 1 96 98 ILE A O 1
ATOM 809 N N . VAL A 1 99 ? 8.164 3.727 5.285 1 95.44 99 VAL A N 1
ATOM 810 C CA . VAL A 1 99 ? 7.309 4.527 6.16 1 95.44 99 VAL A CA 1
ATOM 811 C C . VAL A 1 99 ? 5.848 4.359 5.754 1 95.44 99 VAL A C 1
ATOM 813 O O . VAL A 1 99 ? 4.977 4.191 6.609 1 95.44 99 VAL A O 1
ATOM 816 N N . TYR A 1 100 ? 5.605 4.426 4.465 1 96.75 100 TYR A N 1
ATOM 817 C CA . TYR A 1 100 ? 4.246 4.215 3.973 1 96.75 100 TYR A CA 1
ATOM 818 C C . TYR A 1 100 ? 3.711 2.859 4.414 1 96.75 100 TYR A C 1
ATOM 820 O O . TYR A 1 100 ? 2.555 2.748 4.828 1 96.75 100 TYR A O 1
ATOM 828 N N . SER A 1 101 ? 4.535 1.808 4.254 1 96.38 101 SER A N 1
ATOM 829 C CA . SER A 1 101 ? 4.129 0.463 4.645 1 96.38 101 SER A CA 1
ATOM 830 C C . SER A 1 101 ? 3.74 0.409 6.121 1 96.38 101 SER A C 1
ATOM 832 O O . SER A 1 101 ? 2.74 -0.211 6.484 1 96.38 101 SER A O 1
ATOM 834 N N . LEU A 1 102 ? 4.477 1.066 6.973 1 94.5 102 LEU A N 1
ATOM 835 C CA . LEU A 1 102 ? 4.215 1.083 8.406 1 94.5 102 LEU A CA 1
ATOM 836 C C . LEU A 1 102 ? 2.928 1.841 8.719 1 94.5 102 LEU A C 1
ATOM 838 O O . LEU A 1 102 ? 2.098 1.37 9.5 1 94.5 102 LEU A O 1
ATOM 842 N N . VAL A 1 103 ? 2.777 2.971 8.102 1 95.5 103 VAL A N 1
ATOM 843 C CA . VAL A 1 103 ? 1.601 3.799 8.344 1 95.5 103 VAL A CA 1
ATOM 844 C C . VAL A 1 103 ? 0.358 3.104 7.793 1 95.5 103 VAL A C 1
ATOM 846 O O . VAL A 1 103 ? -0.721 3.186 8.383 1 95.5 103 VAL A O 1
ATOM 849 N N . SER A 1 104 ? 0.518 2.371 6.664 1 95.44 104 SER A N 1
ATOM 850 C CA . SER A 1 104 ? -0.615 1.729 6.004 1 95.44 104 SER A CA 1
ATOM 851 C C . SER A 1 104 ? -1.183 0.6 6.859 1 95.44 104 SER A C 1
ATOM 853 O O . SER A 1 104 ? -2.316 0.164 6.645 1 95.44 104 SER A O 1
ATOM 855 N N . ILE A 1 105 ? -0.48 0.101 7.828 1 92.88 105 ILE A N 1
ATOM 856 C CA . ILE A 1 105 ? -0.973 -0.925 8.742 1 92.88 105 ILE A CA 1
ATOM 857 C C . ILE A 1 105 ? -2.17 -0.388 9.523 1 92.88 105 ILE A C 1
ATOM 859 O O . ILE A 1 105 ? -3.105 -1.132 9.828 1 92.88 105 ILE A O 1
ATOM 863 N N . PHE A 1 106 ? -2.258 0.871 9.766 1 94.31 106 PHE A N 1
ATOM 864 C CA . PHE A 1 106 ? -3.316 1.495 10.555 1 94.31 106 PHE A CA 1
ATOM 865 C C . PHE A 1 106 ? -4.625 1.522 9.773 1 94.31 106 PHE A C 1
ATOM 867 O O . PHE A 1 106 ? -5.695 1.735 10.344 1 94.31 106 PHE A O 1
ATOM 874 N N . ASP A 1 107 ? -4.48 1.294 8.477 1 94.38 107 ASP A N 1
ATOM 875 C CA . ASP A 1 107 ? -5.684 1.23 7.652 1 94.38 107 ASP A CA 1
ATOM 876 C C . ASP A 1 107 ? -6.562 0.05 8.055 1 94.38 107 ASP A C 1
ATOM 878 O O . ASP A 1 107 ? -7.758 0.03 7.758 1 94.38 107 ASP A O 1
ATOM 882 N N . PHE A 1 108 ? -5.941 -0.91 8.672 1 91.31 108 PHE A N 1
ATOM 883 C CA . PHE A 1 108 ? -6.664 -2.123 9.039 1 91.31 108 PHE A CA 1
ATOM 884 C C . PHE A 1 108 ? -7.039 -2.109 10.516 1 91.31 108 PHE A C 1
ATOM 886 O O . PHE A 1 108 ? -7.574 -3.09 11.031 1 91.31 108 PHE A O 1
ATOM 893 N N . SER A 1 109 ? -6.754 -1.064 11.172 1 90.75 109 SER A N 1
ATOM 894 C CA . SER A 1 109 ? -7.109 -0.864 12.578 1 90.75 109 SER A CA 1
ATOM 895 C C . SER A 1 109 ? -8.469 -0.187 12.703 1 90.75 109 SER A C 1
ATOM 897 O O . SER A 1 109 ? -9.305 -0.275 11.805 1 90.75 109 SER A O 1
ATOM 899 N N . SER A 1 110 ? -8.734 0.394 13.859 1 90.94 110 SER A N 1
ATOM 900 C CA . SER A 1 110 ? -9.992 1.099 14.109 1 90.94 110 SER A CA 1
ATOM 901 C C . SER A 1 110 ? -9.891 2.562 13.695 1 90.94 110 SER A C 1
ATOM 903 O O . SER A 1 110 ? -10.898 3.27 13.648 1 90.94 110 SER A O 1
ATOM 905 N N . LEU A 1 111 ? -8.781 2.951 13.266 1 91.5 111 LEU A N 1
ATOM 906 C CA . LEU A 1 111 ? -8.531 4.367 13.016 1 91.5 111 LEU A CA 1
ATOM 907 C C . LEU A 1 111 ? -9.336 4.863 11.82 1 91.5 111 LEU A C 1
ATOM 909 O O . LEU A 1 111 ? -9.852 5.984 11.836 1 91.5 111 LEU A O 1
ATOM 913 N N . PRO A 1 112 ? -9.523 4.055 10.852 1 92.38 112 PRO A N 1
ATOM 914 C CA . PRO A 1 112 ? -10.328 4.508 9.711 1 92.38 112 PRO A CA 1
ATOM 915 C C . PRO A 1 112 ? -11.758 4.891 10.109 1 92.38 112 PRO A C 1
ATOM 917 O O . PRO A 1 112 ? -12.445 5.586 9.359 1 92.38 112 PRO A O 1
ATOM 920 N N . GLY A 1 113 ? -12.188 4.449 11.18 1 90.19 113 GLY A N 1
ATOM 921 C CA . GLY A 1 113 ? -13.5 4.836 11.68 1 90.19 113 GLY A CA 1
ATOM 922 C C . GLY A 1 113 ? -13.555 6.27 12.164 1 90.19 113 GLY A C 1
ATOM 923 O O . GLY A 1 113 ? -14.641 6.82 12.375 1 90.19 113 GLY A O 1
ATOM 924 N N . ILE A 1 114 ? -12.398 6.871 12.344 1 89.69 114 ILE A N 1
ATOM 925 C CA . ILE A 1 114 ? -12.297 8.258 12.789 1 89.69 114 ILE A CA 1
ATOM 926 C C . ILE A 1 114 ? -12.266 9.188 11.578 1 89.69 114 ILE A C 1
ATOM 928 O O . ILE A 1 114 ? -11.453 9 10.664 1 89.69 114 ILE A O 1
ATOM 932 N N . PRO A 1 115 ? -13.07 10.211 11.602 1 88.38 115 PRO A N 1
ATOM 933 C CA . PRO A 1 115 ? -13.203 11.086 10.445 1 88.38 115 PRO A CA 1
ATOM 934 C C . PRO A 1 115 ? -11.883 11.75 10.055 1 88.38 115 PRO A C 1
ATOM 936 O O . PRO A 1 115 ? -11.633 12.008 8.875 1 88.38 115 PRO A O 1
ATOM 939 N N . ILE A 1 116 ? -11.062 11.93 10.898 1 91.62 116 ILE A N 1
ATOM 940 C CA . ILE A 1 116 ? -9.852 12.703 10.633 1 91.62 116 ILE A CA 1
ATOM 941 C C . ILE A 1 116 ? -8.766 11.789 10.078 1 91.62 116 ILE A C 1
ATOM 943 O O . ILE A 1 116 ? -7.766 12.258 9.531 1 91.62 116 ILE A O 1
ATOM 947 N N . TYR A 1 117 ? -8.852 10.539 10.164 1 94.19 117 TYR A N 1
ATOM 948 C CA . TYR A 1 117 ? -7.77 9.594 9.93 1 94.19 117 TYR A CA 1
ATOM 949 C C . TYR A 1 117 ? -7.199 9.75 8.531 1 94.19 117 TYR A C 1
ATOM 951 O O . TYR A 1 117 ? -6 9.984 8.359 1 94.19 117 TYR A O 1
ATOM 959 N N . TYR A 1 118 ? -8 9.68 7.512 1 94.38 118 TYR A N 1
ATOM 960 C CA . TYR A 1 118 ? -7.496 9.703 6.145 1 94.38 118 TYR A CA 1
ATOM 961 C C . TYR A 1 118 ? -6.969 11.086 5.777 1 94.38 118 TYR A C 1
ATOM 963 O O . TYR A 1 118 ? -6.031 11.211 4.988 1 94.38 118 TYR A O 1
ATOM 971 N N . PHE A 1 119 ? -7.547 12.109 6.363 1 93.31 119 PHE A N 1
ATOM 972 C CA . PHE A 1 119 ? -7.035 13.461 6.141 1 93.31 119 PHE A CA 1
ATOM 973 C C . PHE A 1 119 ? -5.652 13.625 6.758 1 93.31 119 PHE A C 1
ATOM 975 O O . PHE A 1 119 ? -4.766 14.227 6.152 1 93.31 119 PHE A O 1
ATOM 982 N N . ALA A 1 120 ? -5.539 13.125 7.922 1 94 120 ALA A N 1
ATOM 983 C CA . ALA A 1 120 ? -4.246 13.18 8.602 1 94 120 ALA A CA 1
ATOM 984 C C . ALA A 1 120 ? -3.188 12.391 7.84 1 94 120 ALA A C 1
ATOM 986 O O . ALA A 1 120 ? -2.047 12.836 7.707 1 94 120 ALA A O 1
ATOM 987 N N . LYS A 1 121 ? -3.602 11.258 7.332 1 95.88 121 LYS A N 1
ATOM 988 C CA . LYS A 1 121 ? -2.682 10.414 6.57 1 95.88 121 LYS A CA 1
ATOM 989 C C . LYS A 1 121 ? -2.223 11.125 5.297 1 95.88 121 LYS A C 1
ATOM 991 O O . LYS A 1 121 ? -1.026 11.156 4.996 1 95.88 121 LYS A O 1
ATOM 996 N N . ILE A 1 122 ? -3.113 11.664 4.562 1 95.06 122 ILE A N 1
ATOM 997 C CA . ILE A 1 122 ? -2.781 12.414 3.352 1 95.06 122 ILE A CA 1
ATOM 998 C C . ILE A 1 122 ? -1.869 13.586 3.703 1 95.06 122 ILE A C 1
ATOM 1000 O O . ILE A 1 122 ? -0.839 13.789 3.057 1 95.06 122 ILE A O 1
ATOM 1004 N N . ALA A 1 123 ? -2.223 14.305 4.723 1 92.44 123 ALA A N 1
ATOM 1005 C CA . ALA A 1 123 ? -1.44 15.461 5.145 1 92.44 123 ALA A CA 1
ATOM 1006 C C . ALA A 1 123 ? -0.02 15.055 5.527 1 92.44 123 ALA A C 1
ATOM 1008 O O . ALA A 1 123 ? 0.941 15.758 5.203 1 92.44 123 ALA A O 1
ATOM 1009 N N . LEU A 1 124 ? 0.09 14.008 6.191 1 92.5 124 LEU A N 1
ATOM 1010 C CA . LEU A 1 124 ? 1.395 13.508 6.617 1 92.5 124 LEU A CA 1
ATOM 1011 C C . LEU A 1 124 ? 2.293 13.242 5.414 1 92.5 124 LEU A C 1
ATOM 1013 O O . LEU A 1 124 ? 3.412 13.75 5.34 1 92.5 124 LEU A O 1
ATOM 1017 N N . PHE A 1 125 ? 1.836 12.531 4.449 1 94 125 PHE A N 1
ATOM 1018 C CA . PHE A 1 125 ? 2.678 12.125 3.33 1 94 125 PHE A CA 1
ATOM 1019 C C . PHE A 1 125 ? 2.895 13.281 2.365 1 94 125 PHE A C 1
ATOM 1021 O O . PHE A 1 125 ? 3.953 13.391 1.742 1 94 125 PHE A O 1
ATOM 1028 N N . VAL A 1 126 ? 1.917 14.156 2.242 1 89.56 126 VAL A N 1
ATOM 1029 C CA . VAL A 1 126 ? 2.123 15.367 1.457 1 89.56 126 VAL A CA 1
ATOM 1030 C C . VAL A 1 126 ? 3.199 16.234 2.109 1 89.56 126 VAL A C 1
ATOM 1032 O O . VAL A 1 126 ? 4.031 16.828 1.419 1 89.56 126 VAL A O 1
ATOM 1035 N N . SER A 1 127 ? 3.148 16.234 3.398 1 88.12 127 SER A N 1
ATOM 1036 C CA . SER A 1 127 ? 4.137 17.016 4.125 1 88.12 127 SER A CA 1
ATOM 1037 C C . SER A 1 127 ? 5.547 16.484 3.902 1 88.12 127 SER A C 1
ATOM 1039 O O . SER A 1 127 ? 6.52 17.234 3.918 1 88.12 127 SER A O 1
ATOM 1041 N N . PHE A 1 128 ? 5.734 15.18 3.707 1 88.25 128 PHE A N 1
ATOM 1042 C CA . PHE A 1 128 ? 7.031 14.57 3.449 1 88.25 128 PHE A CA 1
ATOM 1043 C C . PHE A 1 128 ? 7.602 15.047 2.121 1 88.25 128 PHE A C 1
ATOM 1045 O O . PHE A 1 128 ? 8.82 15.156 1.966 1 88.25 128 PHE A O 1
ATOM 1052 N N . THR A 1 129 ? 6.746 15.32 1.176 1 85.06 129 THR A N 1
ATOM 1053 C CA . THR A 1 129 ? 7.195 15.562 -0.193 1 85.06 129 THR A CA 1
ATOM 1054 C C . THR A 1 129 ? 7.23 17.062 -0.498 1 85.06 129 THR A C 1
ATOM 1056 O O . THR A 1 129 ? 7.766 17.469 -1.529 1 85.06 129 THR A O 1
ATOM 1059 N N . SER A 1 130 ? 6.652 17.953 0.277 1 79.56 130 SER A N 1
ATOM 1060 C CA . SER A 1 130 ? 6.539 19.375 0.002 1 79.56 130 SER A CA 1
ATOM 1061 C C . SER A 1 130 ? 7.84 20.109 0.331 1 79.56 130 SER A C 1
ATOM 1063 O O . SER A 1 130 ? 8.195 21.078 -0.337 1 79.56 130 SER A O 1
ATOM 1065 N N . ASN A 1 131 ? 8.523 19.719 1.319 1 69.75 131 ASN A N 1
ATOM 1066 C CA . ASN A 1 131 ? 9.711 20.469 1.727 1 69.75 131 ASN A CA 1
ATOM 1067 C C . ASN A 1 131 ? 10.977 19.641 1.569 1 69.75 131 ASN A C 1
ATOM 1069 O O . ASN A 1 131 ? 11.828 19.625 2.455 1 69.75 131 ASN A O 1
ATOM 1073 N N . GLY A 1 132 ? 11.211 19.016 0.462 1 63.78 132 GLY A N 1
ATOM 1074 C CA . GLY A 1 132 ? 12.469 18.359 0.153 1 63.78 132 GLY A CA 1
ATOM 1075 C C . GLY A 1 132 ? 12.727 17.141 1.02 1 63.78 132 GLY A C 1
ATOM 1076 O O . GLY A 1 132 ? 13.875 16.828 1.332 1 63.78 132 GLY A O 1
ATOM 1077 N N . MET A 1 133 ? 11.906 16.469 1.598 1 69.25 133 MET A N 1
ATOM 1078 C CA . MET A 1 133 ? 11.961 15.219 2.338 1 69.25 133 MET A CA 1
ATOM 1079 C C . MET A 1 133 ? 12.617 15.414 3.701 1 69.25 133 MET A C 1
ATOM 1081 O O . MET A 1 133 ? 13.039 14.445 4.336 1 69.25 133 MET A O 1
ATOM 1085 N N . GLU A 1 134 ? 12.867 16.688 4.051 1 78 134 GLU A N 1
ATOM 1086 C CA . GLU A 1 134 ? 13.453 16.953 5.363 1 78 134 GLU A CA 1
ATOM 1087 C C . GLU A 1 134 ? 12.656 16.266 6.469 1 78 134 GLU A C 1
ATOM 1089 O O . GLU A 1 134 ? 13.234 15.672 7.383 1 78 134 GLU A O 1
ATOM 1094 N N . LYS A 1 135 ? 11.398 16.297 6.336 1 82.06 135 LYS A N 1
ATOM 1095 C CA . LYS A 1 135 ? 10.547 15.688 7.359 1 82.06 135 LYS A CA 1
ATOM 1096 C C . LYS A 1 135 ? 10.695 14.164 7.363 1 82.06 135 LYS A C 1
ATOM 1098 O O . LYS A 1 135 ? 10.609 13.531 8.414 1 82.06 135 LYS A O 1
ATOM 1103 N N . LEU A 1 136 ? 10.945 13.641 6.223 1 86.12 136 LEU A N 1
ATOM 1104 C CA . LEU A 1 136 ? 11.141 12.203 6.133 1 86.12 136 LEU A CA 1
ATOM 1105 C C . LEU A 1 136 ? 12.422 11.781 6.844 1 86.12 136 LEU A C 1
ATOM 1107 O O . LEU A 1 136 ? 12.492 10.688 7.41 1 86.12 136 LEU A O 1
ATOM 1111 N N . ARG A 1 137 ? 13.352 12.703 6.832 1 85.94 137 ARG A N 1
ATOM 1112 C CA . ARG A 1 137 ? 14.617 12.453 7.512 1 85.94 137 ARG A CA 1
ATOM 1113 C C . ARG A 1 137 ? 14.391 12.164 8.992 1 85.94 137 ARG A C 1
ATOM 1115 O O . ARG A 1 137 ? 15.023 11.273 9.562 1 85.94 137 ARG A O 1
ATOM 1122 N N . GLU A 1 138 ? 13.461 12.875 9.539 1 87.5 138 GLU A N 1
ATOM 1123 C CA . GLU A 1 138 ? 13.172 12.719 10.953 1 87.5 138 GLU A CA 1
ATOM 1124 C C . GLU A 1 138 ? 12.539 11.359 11.242 1 87.5 138 GLU A C 1
ATOM 1126 O O . GLU A 1 138 ? 12.648 10.836 12.352 1 87.5 138 GLU A O 1
ATOM 1131 N N . TRP A 1 139 ? 11.969 10.789 10.305 1 86.81 139 TRP A N 1
ATOM 1132 C CA . TRP A 1 139 ? 11.273 9.516 10.469 1 86.81 139 TRP A CA 1
ATOM 1133 C C . TRP A 1 139 ? 12.195 8.344 10.148 1 86.81 139 TRP A C 1
ATOM 1135 O O . TRP A 1 139 ? 11.852 7.184 10.391 1 86.81 139 TRP A O 1
ATOM 1145 N N . SER A 1 140 ? 13.352 8.672 9.609 1 87.5 140 SER A N 1
ATOM 1146 C CA . SER A 1 140 ? 14.258 7.645 9.102 1 87.5 140 SER A CA 1
ATOM 1147 C C . SER A 1 140 ? 14.648 6.66 10.203 1 87.5 140 SER A C 1
ATOM 1149 O O . SER A 1 140 ? 14.375 5.465 10.094 1 87.5 140 SER A O 1
ATOM 1151 N N . GLU A 1 141 ? 15.18 7.18 11.25 1 89.44 141 GLU A N 1
ATOM 1152 C CA . GLU A 1 141 ? 15.711 6.293 12.289 1 89.44 141 GLU A CA 1
ATOM 1153 C C . GLU A 1 141 ? 14.586 5.535 12.992 1 89.44 141 GLU A C 1
ATOM 1155 O O . GLU A 1 141 ? 14.656 4.312 13.148 1 89.44 141 GLU A O 1
ATOM 1160 N N . PRO A 1 142 ? 13.516 6.203 13.367 1 90.06 142 PRO A N 1
ATOM 1161 C CA . PRO A 1 142 ? 12.43 5.461 14.016 1 90.06 142 PRO A CA 1
ATOM 1162 C C . PRO A 1 142 ? 11.836 4.383 13.109 1 90.06 142 PRO A C 1
ATOM 1164 O O . PRO A 1 142 ? 11.531 3.281 13.578 1 90.06 142 PRO A O 1
ATOM 1167 N N . ALA A 1 143 ? 11.648 4.688 11.914 1 91.5 143 ALA A N 1
ATOM 1168 C CA . ALA A 1 143 ? 11.078 3.732 10.977 1 91.5 143 ALA A CA 1
ATOM 1169 C C . ALA A 1 143 ? 12 2.533 10.781 1 91.5 143 ALA A C 1
ATOM 1171 O O . ALA A 1 143 ? 11.539 1.388 10.75 1 91.5 143 ALA A O 1
ATOM 1172 N N . LEU A 1 144 ? 13.297 2.777 10.664 1 91.5 144 LEU A N 1
ATOM 1173 C CA . LEU A 1 144 ? 14.258 1.704 10.43 1 91.5 144 LEU A CA 1
ATOM 1174 C C . LEU A 1 144 ? 14.422 0.843 11.68 1 91.5 144 LEU A C 1
ATOM 1176 O O . LEU A 1 144 ? 14.562 -0.378 11.586 1 91.5 144 LEU A O 1
ATOM 1180 N N . ARG A 1 145 ? 14.359 1.472 12.812 1 90.19 145 ARG A N 1
ATOM 1181 C CA . ARG A 1 145 ? 14.445 0.715 14.055 1 90.19 145 ARG A CA 1
ATOM 1182 C C . ARG A 1 145 ? 13.242 -0.202 14.227 1 90.19 145 ARG A C 1
ATOM 1184 O O . ARG A 1 145 ? 13.383 -1.356 14.633 1 90.19 145 ARG A O 1
ATOM 1191 N N . PHE A 1 146 ? 12.102 0.326 13.961 1 91.25 146 PHE A N 1
ATOM 1192 C CA . PHE A 1 146 ? 10.891 -0.482 14.031 1 91.25 146 PHE A CA 1
ATOM 1193 C C . PHE A 1 146 ? 10.953 -1.643 13.047 1 91.25 146 PHE A C 1
ATOM 1195 O O . PHE A 1 146 ? 10.625 -2.779 13.398 1 91.25 146 PHE A O 1
ATOM 1202 N N . THR A 1 147 ? 11.391 -1.327 11.859 1 91.62 147 THR A N 1
ATOM 1203 C CA . THR A 1 147 ? 11.492 -2.342 10.82 1 91.62 147 THR A CA 1
ATOM 1204 C C . THR A 1 147 ? 12.469 -3.439 11.227 1 91.62 147 THR A C 1
ATOM 1206 O O . THR A 1 147 ? 12.211 -4.625 11.008 1 91.62 147 THR A O 1
ATOM 1209 N N . GLU A 1 148 ? 13.578 -3.068 11.766 1 89.31 148 GLU A N 1
ATOM 1210 C CA . GLU A 1 148 ? 14.602 -4.008 12.203 1 89.31 148 GLU A CA 1
ATOM 1211 C C . GLU A 1 148 ? 14.047 -5.012 13.211 1 89.31 148 GLU A C 1
ATOM 1213 O O . GLU A 1 148 ? 14.406 -6.191 13.18 1 89.31 148 GLU A O 1
ATOM 1218 N N . SER A 1 149 ? 13.109 -4.613 13.984 1 88.31 149 SER A N 1
ATOM 1219 C CA . SER A 1 149 ? 12.523 -5.461 15.016 1 88.31 149 SER A CA 1
ATOM 1220 C C . SER A 1 149 ? 11.578 -6.492 14.406 1 88.31 149 SER A C 1
ATOM 1222 O O . SER A 1 149 ? 11.297 -7.523 15.023 1 88.31 149 SER A O 1
ATOM 1224 N N . TRP A 1 150 ? 11.148 -6.223 13.234 1 86.12 150 TRP A N 1
ATOM 1225 C CA . TRP A 1 150 ? 10.109 -7.062 12.656 1 86.12 150 TRP A CA 1
ATOM 1226 C C . TRP A 1 150 ? 10.664 -7.914 11.516 1 86.12 150 TRP A C 1
ATOM 1228 O O . TRP A 1 150 ? 10.094 -8.945 11.164 1 86.12 150 TRP A O 1
ATOM 1238 N N . VAL A 1 151 ? 11.773 -7.473 10.688 1 82.94 151 VAL A N 1
ATOM 1239 C CA . VAL A 1 151 ? 12.266 -8.172 9.508 1 82.94 151 VAL A CA 1
ATOM 1240 C C . VAL A 1 151 ? 13.43 -9.078 9.898 1 82.94 151 VAL A C 1
ATOM 1242 O O . VAL A 1 151 ? 13.891 -9.891 9.086 1 82.94 151 VAL A O 1
ATOM 1245 N N . PHE A 1 152 ? 13.742 -9.594 10.852 1 77.19 152 PHE A N 1
ATOM 1246 C CA . PHE A 1 152 ? 14.711 -10.555 11.367 1 77.19 152 PHE A CA 1
ATOM 1247 C C . PHE A 1 152 ? 16.047 -10.406 10.648 1 77.19 152 PHE A C 1
ATOM 1249 O O . PHE A 1 152 ? 16.594 -11.391 10.125 1 77.19 152 PHE A O 1
ATOM 1256 N N . VAL A 1 153 ? 16.422 -9.219 10.219 1 74.81 153 VAL A N 1
ATOM 1257 C CA . VAL A 1 153 ? 17.719 -9.023 9.57 1 74.81 153 VAL A CA 1
ATOM 1258 C C . VAL A 1 153 ? 18.766 -8.664 10.617 1 74.81 153 VAL A C 1
ATOM 1260 O O . VAL A 1 153 ? 18.5 -7.883 11.531 1 74.81 153 VAL A O 1
ATOM 1263 N N . VAL A 1 154 ? 19.859 -9.367 10.703 1 62.31 154 VAL A N 1
ATOM 1264 C CA . VAL A 1 154 ? 20.969 -9.125 11.625 1 62.31 154 VAL A CA 1
ATOM 1265 C C . VAL A 1 154 ? 21.859 -8.016 11.078 1 62.31 154 VAL A C 1
ATOM 1267 O O . VAL A 1 154 ? 22.328 -8.086 9.938 1 62.31 154 VAL A O 1
ATOM 1270 N N . PRO A 1 155 ? 21.828 -6.785 11.664 1 59.12 155 PRO A N 1
ATOM 1271 C CA . PRO A 1 155 ? 22.703 -5.695 11.211 1 59.12 155 PRO A CA 1
ATOM 1272 C C . PRO A 1 155 ? 24.156 -6.133 11.023 1 59.12 155 PRO A C 1
ATOM 1274 O O . PRO A 1 155 ? 24.625 -7.02 11.734 1 59.12 155 PRO A O 1
ATOM 1277 N N . PRO A 1 156 ? 24.766 -5.781 9.781 1 55.66 156 PRO A N 1
ATOM 1278 C CA . PRO A 1 156 ? 26.188 -6.129 9.719 1 55.66 156 PRO A CA 1
ATOM 1279 C C . PRO A 1 156 ? 26.969 -5.609 10.914 1 55.66 156 PRO A C 1
ATOM 1281 O O . PRO A 1 156 ? 26.703 -4.508 11.406 1 55.66 156 PRO A O 1
ATOM 1284 N N . THR A 1 157 ? 27.422 -6.34 11.734 1 50.44 157 THR A N 1
ATOM 1285 C CA . THR A 1 157 ? 28.375 -5.965 12.773 1 50.44 157 THR A CA 1
ATOM 1286 C C . THR A 1 157 ? 29.5 -5.102 12.195 1 50.44 157 THR A C 1
ATOM 1288 O O . THR A 1 157 ? 29.953 -5.34 11.078 1 50.44 157 THR A O 1
ATOM 1291 N N . HIS A 1 158 ? 29.516 -3.777 12.391 1 47.91 158 HIS A N 1
ATOM 1292 C CA . HIS A 1 158 ? 30.703 -2.951 12.156 1 47.91 158 HIS A CA 1
ATOM 1293 C C . HIS A 1 158 ? 31.984 -3.762 12.328 1 47.91 158 HIS A C 1
ATOM 1295 O O . HIS A 1 158 ? 32.375 -4.098 13.445 1 47.91 158 HIS A O 1
ATOM 1301 N N . ASN A 1 159 ? 32.406 -4.734 11.773 1 41.75 159 ASN A N 1
ATOM 1302 C CA . ASN A 1 159 ? 33.75 -5.277 11.898 1 41.75 159 ASN A CA 1
ATOM 1303 C C . ASN A 1 159 ? 34.812 -4.188 11.758 1 41.75 159 ASN A C 1
ATOM 1305 O O . ASN A 1 159 ? 34.594 -3.203 11.047 1 41.75 159 ASN A O 1
ATOM 1309 N N . GLU A 1 160 ? 36.031 -4.254 12.648 1 42.91 160 GLU A N 1
ATOM 1310 C CA . GLU A 1 160 ? 37.375 -3.877 13.039 1 42.91 160 GLU A CA 1
ATOM 1311 C C . GLU A 1 160 ? 38.281 -3.805 11.828 1 42.91 160 GLU A C 1
ATOM 1313 O O . GLU A 1 160 ? 39.531 -3.719 11.977 1 42.91 160 GLU A O 1
ATOM 1318 N N . GLU A 1 161 ? 37.844 -3.955 10.648 1 42.06 161 GLU A N 1
ATOM 1319 C CA . GLU A 1 161 ? 39.031 -4.031 9.805 1 42.06 161 GLU A CA 1
ATOM 1320 C C . GLU A 1 161 ? 39.875 -2.762 9.93 1 42.06 161 GLU A C 1
ATOM 1322 O O . GLU A 1 161 ? 40.844 -2.586 9.195 1 42.06 161 GLU A O 1
ATOM 1327 N N . ASP A 1 162 ? 39.375 -1.683 10.555 1 39.03 162 ASP A N 1
ATOM 1328 C CA . ASP A 1 162 ? 40.531 -0.763 10.594 1 39.03 162 ASP A CA 1
ATOM 1329 C C . ASP A 1 162 ? 41.719 -1.391 11.312 1 39.03 162 ASP A C 1
ATOM 1331 O O . ASP A 1 162 ? 42.656 -0.687 11.711 1 39.03 162 ASP A O 1
ATOM 1335 N N . GLN A 1 163 ? 41.594 -2.611 11.898 1 33.81 163 GLN A N 1
ATOM 1336 C CA . GLN A 1 163 ? 42.875 -2.91 12.531 1 33.81 163 GLN A CA 1
ATOM 1337 C C . GLN A 1 163 ? 43.938 -3.213 11.492 1 33.81 163 GLN A C 1
ATOM 1339 O O . GLN A 1 163 ? 45.094 -3.492 11.844 1 33.81 163 GLN A O 1
ATOM 1344 N N . HIS A 1 164 ? 43.625 -3.619 10.188 1 29.97 164 HIS A N 1
ATOM 1345 C CA . HIS A 1 164 ? 44.906 -3.74 9.516 1 29.97 164 HIS A CA 1
ATOM 1346 C C . HIS A 1 164 ? 45.344 -2.408 8.922 1 29.97 164 HIS A C 1
ATOM 1348 O O . HIS A 1 164 ? 44.531 -1.623 8.469 1 29.97 164 HIS A O 1
ATOM 1354 N N . MET B 1 1 ? -32.125 30.094 1.067 1 45.97 1 MET B N 1
ATOM 1355 C CA . MET B 1 1 ? -30.906 29.359 1.326 1 45.97 1 MET B CA 1
ATOM 1356 C C . MET B 1 1 ? -29.969 30.172 2.229 1 45.97 1 MET B C 1
ATOM 1358 O O . MET B 1 1 ? -29.344 29.609 3.139 1 45.97 1 MET B O 1
ATOM 1362 N N . ALA B 1 2 ? -30.078 31.375 2.195 1 60.03 2 ALA B N 1
ATOM 1363 C CA . ALA B 1 2 ? -29.266 32.312 2.986 1 60.03 2 ALA B CA 1
ATOM 1364 C C . ALA B 1 2 ? -29.688 32.281 4.449 1 60.03 2 ALA B C 1
ATOM 1366 O O . ALA B 1 2 ? -28.859 32.344 5.352 1 60.03 2 ALA B O 1
ATOM 1367 N N . ALA B 1 3 ? -30.828 32.219 4.715 1 60.41 3 ALA B N 1
ATOM 1368 C CA . ALA B 1 3 ? -31.344 32.219 6.082 1 60.41 3 ALA B CA 1
ATOM 1369 C C . ALA B 1 3 ? -30.938 30.953 6.82 1 60.41 3 ALA B C 1
ATOM 1371 O O . ALA B 1 3 ? -30.609 31 8.008 1 60.41 3 ALA B O 1
ATOM 1372 N N . ILE B 1 4 ? -30.922 29.781 6.199 1 59.31 4 ILE B N 1
ATOM 1373 C CA . ILE B 1 4 ? -30.484 28.516 6.785 1 59.31 4 ILE B CA 1
ATOM 1374 C C . ILE B 1 4 ? -28.984 28.578 7.082 1 59.31 4 ILE B C 1
ATOM 1376 O O . ILE B 1 4 ? -28.547 28.125 8.141 1 59.31 4 ILE B O 1
ATOM 1380 N N . LEU B 1 5 ? -28.203 29.156 6.281 1 56.66 5 LEU B N 1
ATOM 1381 C CA . LEU B 1 5 ? -26.781 29.312 6.508 1 56.66 5 LEU B CA 1
ATOM 1382 C C . LEU B 1 5 ? -26.5 30.25 7.688 1 56.66 5 LEU B C 1
ATOM 1384 O O . LEU B 1 5 ? -25.625 29.984 8.508 1 56.66 5 LEU B O 1
ATOM 1388 N N . ALA B 1 6 ? -27.297 31.406 7.785 1 62.19 6 ALA B N 1
ATOM 1389 C CA . ALA B 1 6 ? -27.172 32.344 8.883 1 62.19 6 ALA B CA 1
ATOM 1390 C C . ALA B 1 6 ? -27.578 31.703 10.211 1 62.19 6 ALA B C 1
ATOM 1392 O O . ALA B 1 6 ? -26.938 31.953 11.242 1 62.19 6 ALA B O 1
ATOM 1393 N N . SER B 1 7 ? -28.516 30.812 10.148 1 62.53 7 SER B N 1
ATOM 1394 C CA . SER B 1 7 ? -28.922 30.125 11.367 1 62.53 7 SER B CA 1
ATOM 1395 C C . SER B 1 7 ? -27.875 29.094 11.789 1 62.53 7 SER B C 1
ATOM 1397 O O . SER B 1 7 ? -27.609 28.938 12.977 1 62.53 7 SER B O 1
ATOM 1399 N N . ILE B 1 8 ? -27.328 28.375 10.891 1 62.16 8 ILE B N 1
ATOM 1400 C CA . ILE B 1 8 ? -26.25 27.453 11.172 1 62.16 8 ILE B CA 1
ATOM 1401 C C . ILE B 1 8 ? -25.031 28.203 11.695 1 62.16 8 ILE B C 1
ATOM 1403 O O . ILE B 1 8 ? -24.406 27.797 12.672 1 62.16 8 ILE B O 1
ATOM 1407 N N . GLU B 1 9 ? -24.688 29.344 11.125 1 59.78 9 GLU B N 1
ATOM 1408 C CA . GLU B 1 9 ? -23.609 30.203 11.617 1 59.78 9 GLU B CA 1
ATOM 1409 C C . GLU B 1 9 ? -23.906 30.719 13.023 1 59.78 9 GLU B C 1
ATOM 1411 O O . GLU B 1 9 ? -23.016 30.766 13.875 1 59.78 9 GLU B O 1
ATOM 1416 N N . ALA B 1 10 ? -25.109 31.188 13.258 1 63.09 10 ALA B N 1
ATOM 1417 C CA . ALA B 1 10 ? -25.516 31.688 14.57 1 63.09 10 ALA B CA 1
ATOM 1418 C C . ALA B 1 10 ? -25.453 30.594 15.625 1 63.09 10 ALA B C 1
ATOM 1420 O O . ALA B 1 10 ? -25 30.828 16.75 1 63.09 10 ALA B O 1
ATOM 1421 N N . LYS B 1 11 ? -25.922 29.422 15.242 1 61.22 11 LYS B N 1
ATOM 1422 C CA . LYS B 1 11 ? -25.844 28.312 16.188 1 61.22 11 LYS B CA 1
ATOM 1423 C C . LYS B 1 11 ? -24.391 27.922 16.469 1 61.22 11 LYS B C 1
ATOM 1425 O O . LYS B 1 11 ? -24.047 27.594 17.609 1 61.22 11 LYS B O 1
ATOM 1430 N N . ILE B 1 12 ? -23.578 28.016 15.469 1 61.22 12 ILE B N 1
ATOM 1431 C CA . ILE B 1 12 ? -22.156 27.766 15.633 1 61.22 12 ILE B CA 1
ATOM 1432 C C . ILE B 1 12 ? -21.531 28.859 16.516 1 61.22 12 ILE B C 1
ATOM 1434 O O . ILE B 1 12 ? -20.781 28.547 17.438 1 61.22 12 ILE B O 1
ATOM 1438 N N . ASN B 1 13 ? -21.875 30.109 16.188 1 57.06 13 ASN B N 1
ATOM 1439 C CA . ASN B 1 13 ? -21.391 31.219 17 1 57.06 13 ASN B CA 1
ATOM 1440 C C . ASN B 1 13 ? -21.938 31.156 18.422 1 57.06 13 ASN B C 1
ATOM 1442 O O . ASN B 1 13 ? -21.219 31.469 19.375 1 57.06 13 ASN B O 1
ATOM 1446 N N . GLU B 1 14 ? -23.203 30.812 18.531 1 59.25 14 GLU B N 1
ATOM 1447 C CA . GLU B 1 14 ? -23.812 30.688 19.859 1 59.25 14 GLU B CA 1
ATOM 1448 C C . GLU B 1 14 ? -23.188 29.547 20.656 1 59.25 14 GLU B C 1
ATOM 1450 O O . GLU B 1 14 ? -22.969 29.688 21.859 1 59.25 14 GLU B O 1
ATOM 1455 N N . SER B 1 15 ? -22.984 28.391 19.906 1 57.47 15 SER B N 1
ATOM 1456 C CA . SER B 1 15 ? -22.344 27.266 20.578 1 57.47 15 SER B CA 1
ATOM 1457 C C . SER B 1 15 ? -20.906 27.594 20.969 1 57.47 15 SER B C 1
ATOM 1459 O O . SER B 1 15 ? -20.375 27.031 21.922 1 57.47 15 SER B O 1
ATOM 1461 N N . LEU B 1 16 ? -20.344 28.484 20.234 1 53.94 16 LEU B N 1
ATOM 1462 C CA . LEU B 1 16 ? -18.969 28.906 20.5 1 53.94 16 LEU B CA 1
ATOM 1463 C C . LEU B 1 16 ? -18.922 30.047 21.5 1 53.94 16 LEU B C 1
ATOM 1465 O O . LEU B 1 16 ? -17.844 30.531 21.859 1 53.94 16 LEU B O 1
ATOM 1469 N N . ARG B 1 17 ? -19.891 30.797 21.75 1 49.41 17 ARG B N 1
ATOM 1470 C CA . ARG B 1 17 ? -19.891 31.859 22.75 1 49.41 17 ARG B CA 1
ATOM 1471 C C . ARG B 1 17 ? -19.484 31.328 24.125 1 49.41 17 ARG B C 1
ATOM 1473 O O . ARG B 1 17 ? -19.891 30.234 24.516 1 49.41 17 ARG B O 1
ATOM 1480 N N . PRO B 1 18 ? -18.406 31.875 24.688 1 49.22 18 PRO B N 1
ATOM 1481 C CA . PRO B 1 18 ? -17.938 31.5 26.016 1 49.22 18 PRO B CA 1
ATOM 1482 C C . PRO B 1 18 ? -19.062 31.344 27.031 1 49.22 18 PRO B C 1
ATOM 1484 O O . PRO B 1 18 ? -19.828 32.281 27.25 1 49.22 18 PRO B O 1
ATOM 1487 N N . LYS B 1 19 ? -19.844 30.188 27.031 1 51.66 19 LYS B N 1
ATOM 1488 C CA . LYS B 1 19 ? -20.719 30.047 28.188 1 51.66 19 LYS B CA 1
ATOM 1489 C C . LYS B 1 19 ? -19.969 30.328 29.484 1 51.66 19 LYS B C 1
ATOM 1491 O O . LYS B 1 19 ? -18.766 30.156 29.562 1 51.66 19 LYS B O 1
ATOM 1496 N N . PRO B 1 20 ? -20.547 30.719 30.578 1 44.78 20 PRO B N 1
ATOM 1497 C CA . PRO B 1 20 ? -19.906 31.031 31.859 1 44.78 20 PRO B CA 1
ATOM 1498 C C . PRO B 1 20 ? -18.859 30 32.25 1 44.78 20 PRO B C 1
ATOM 1500 O O . PRO B 1 20 ? -18.859 28.875 31.75 1 44.78 20 PRO B O 1
ATOM 1503 N N . ARG B 1 21 ? -18.109 30.219 33.438 1 44.47 21 ARG B N 1
ATOM 1504 C CA . ARG B 1 21 ? -16.922 29.781 34.156 1 44.47 21 ARG B CA 1
ATOM 1505 C C . ARG B 1 21 ? -16.812 28.266 34.156 1 44.47 21 ARG B C 1
ATOM 1507 O O . ARG B 1 21 ? -15.711 27.719 34.219 1 44.47 21 ARG B O 1
ATOM 1514 N N . GLN B 1 22 ? -17.797 27.453 34.531 1 48.62 22 GLN B N 1
ATOM 1515 C CA . GLN B 1 22 ? -17.438 26.234 35.25 1 48.62 22 GLN B CA 1
ATOM 1516 C C . GLN B 1 22 ? -16.859 25.188 34.312 1 48.62 22 GLN B C 1
ATOM 1518 O O . GLN B 1 22 ? -15.883 24.516 34.625 1 48.62 22 GLN B O 1
ATOM 1523 N N . GLU B 1 23 ? -17.703 24.281 33.469 1 49.47 23 GLU B N 1
ATOM 1524 C CA . GLU B 1 23 ? -17.234 22.984 32.969 1 49.47 23 GLU B CA 1
ATOM 1525 C C . GLU B 1 23 ? -16.516 23.141 31.641 1 49.47 23 GLU B C 1
ATOM 1527 O O . GLU B 1 23 ? -17.156 23.391 30.609 1 49.47 23 GLU B O 1
ATOM 1532 N N . GLU B 1 24 ? -15.414 23.844 31.406 1 55.19 24 GLU B N 1
ATOM 1533 C CA . GLU B 1 24 ?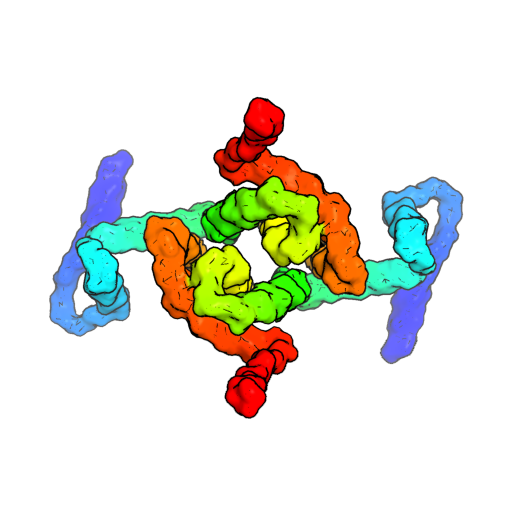 -14.539 23.719 30.25 1 55.19 24 GLU B CA 1
ATOM 1534 C C . GLU B 1 24 ? -14.672 22.344 29.594 1 55.19 24 GLU B C 1
ATOM 1536 O O . GLU B 1 24 ? -14.273 21.328 30.188 1 55.19 24 GLU B O 1
ATOM 1541 N N . THR B 1 25 ? -15.727 22 28.766 1 62.88 25 THR B N 1
ATOM 1542 C CA . THR B 1 25 ? -16 20.719 28.156 1 62.88 25 THR B CA 1
ATOM 1543 C C . THR B 1 25 ? -14.781 20.219 27.375 1 62.88 25 THR B C 1
ATOM 1545 O O . THR B 1 25 ? -13.93 21.016 26.969 1 62.88 25 THR B O 1
ATOM 1548 N N . SER B 1 26 ? -14.508 18.875 27.469 1 69.5 26 SER B N 1
ATOM 1549 C CA . SER B 1 26 ? -13.453 18.156 26.766 1 69.5 26 SER B CA 1
ATOM 1550 C C . SER B 1 26 ? -13.281 18.703 25.344 1 69.5 26 SER B C 1
ATOM 1552 O O . SER B 1 26 ? -12.156 18.781 24.844 1 69.5 26 SER B O 1
ATOM 1554 N N . THR B 1 27 ? -14.375 19.266 24.734 1 74.38 27 THR B N 1
ATOM 1555 C CA . THR B 1 27 ? -14.336 19.766 23.359 1 74.38 27 THR B CA 1
ATOM 1556 C C . THR B 1 27 ? -13.578 21.094 23.297 1 74.38 27 THR B C 1
ATOM 1558 O O . THR B 1 27 ? -12.781 21.312 22.391 1 74.38 27 THR B O 1
ATOM 1561 N N . GLU B 1 28 ? -13.859 21.922 24.281 1 77.44 28 GLU B N 1
ATOM 1562 C CA . GLU B 1 28 ? -13.188 23.219 24.297 1 77.44 28 GLU B CA 1
ATOM 1563 C C . GLU B 1 28 ? -11.688 23.062 24.5 1 77.44 28 GLU B C 1
ATOM 1565 O O . GLU B 1 28 ? -10.891 23.766 23.875 1 77.44 28 GLU B O 1
ATOM 1570 N N . LYS B 1 29 ? -11.336 22.234 25.328 1 77.5 29 LYS B N 1
ATOM 1571 C CA . LYS B 1 29 ? -9.914 21.969 25.562 1 77.5 29 LYS B CA 1
ATOM 1572 C C . LYS B 1 29 ? -9.234 21.453 24.297 1 77.5 29 LYS B C 1
ATOM 1574 O O . LYS B 1 29 ? -8.102 21.812 24 1 77.5 29 LYS B O 1
ATOM 1579 N N . THR B 1 30 ? -9.953 20.594 23.609 1 76.69 30 THR B N 1
ATOM 1580 C CA . THR B 1 30 ? -9.398 20.062 22.375 1 76.69 30 THR B CA 1
ATOM 1581 C C . THR B 1 30 ? -9.258 21.156 21.328 1 76.69 30 THR B C 1
ATOM 1583 O O . THR B 1 30 ? -8.242 21.234 20.625 1 76.69 30 THR B O 1
ATOM 1586 N N . ILE B 1 31 ? -10.219 22.016 21.297 1 77.31 31 ILE B N 1
ATOM 1587 C CA . ILE B 1 31 ? -10.195 23.094 20.312 1 77.31 31 ILE B CA 1
ATOM 1588 C C . ILE B 1 31 ? -9.047 24.047 20.625 1 77.31 31 ILE B C 1
ATOM 1590 O O . ILE B 1 31 ? -8.32 24.469 19.734 1 77.31 31 ILE B O 1
ATOM 1594 N N . GLN B 1 32 ? -8.906 24.297 21.859 1 75.94 32 GLN B N 1
ATOM 1595 C CA . GLN B 1 32 ? -7.832 25.188 22.281 1 75.94 32 GLN B CA 1
ATOM 1596 C C . GLN B 1 32 ? -6.465 24.578 21.984 1 75.94 32 GLN B C 1
ATOM 1598 O O . GLN B 1 32 ? -5.539 25.297 21.578 1 75.94 32 GLN B O 1
ATOM 1603 N N . TYR B 1 33 ? -6.406 23.344 22.203 1 72.88 33 TYR B N 1
ATOM 1604 C CA . TYR B 1 33 ? -5.164 22.641 21.906 1 72.88 33 TYR B CA 1
ATOM 1605 C C . TYR B 1 33 ? -4.828 22.719 20.422 1 72.88 33 TYR B C 1
ATOM 1607 O O . TYR B 1 33 ? -3.682 22.969 20.062 1 72.88 33 TYR B O 1
ATOM 1615 N N . VAL B 1 34 ? -5.777 22.5 19.609 1 76.62 34 VAL B N 1
ATOM 1616 C CA . VAL B 1 34 ? -5.582 22.516 18.172 1 76.62 34 VAL B CA 1
ATOM 1617 C C . VAL B 1 34 ? -5.246 23.938 17.703 1 76.62 34 VAL B C 1
ATOM 1619 O O . VAL B 1 34 ? -4.402 24.125 16.828 1 76.62 34 VAL B O 1
ATOM 1622 N N . GLU B 1 35 ? -5.852 24.906 18.344 1 77.19 35 GLU B N 1
ATOM 1623 C CA . GLU B 1 35 ? -5.555 26.297 18.047 1 77.19 35 GLU B CA 1
ATOM 1624 C C . GLU B 1 35 ? -4.09 26.625 18.328 1 77.19 35 GLU B C 1
ATOM 1626 O O . GLU B 1 35 ? -3.426 27.266 17.5 1 77.19 35 GLU B O 1
ATOM 1631 N N . ASN B 1 36 ? -3.619 26.172 19.359 1 69.94 36 ASN B N 1
ATOM 1632 C CA . ASN B 1 36 ? -2.246 26.453 19.766 1 69.94 36 ASN B CA 1
ATOM 1633 C C . ASN B 1 36 ? -1.237 25.734 18.875 1 69.94 36 ASN B C 1
ATOM 1635 O O . ASN B 1 36 ? -0.161 26.266 18.594 1 69.94 36 ASN B O 1
ATOM 1639 N N . PHE B 1 37 ? -1.766 24.641 18.422 1 66.12 37 PHE B N 1
ATOM 1640 C CA . PHE B 1 37 ? -0.873 23.812 17.625 1 66.12 37 PHE B CA 1
ATOM 1641 C C . PHE B 1 37 ? -0.835 24.297 16.172 1 66.12 37 PHE B C 1
ATOM 1643 O O . PHE B 1 37 ? 0.229 24.328 15.555 1 66.12 37 PHE B O 1
ATOM 1650 N N . THR B 1 38 ? -1.88 24.641 15.555 1 73.81 38 THR B N 1
ATOM 1651 C CA . THR B 1 38 ? -1.979 24.969 14.141 1 73.81 38 THR B CA 1
ATOM 1652 C C . THR B 1 38 ? -1.872 26.484 13.93 1 73.81 38 THR B C 1
ATOM 1654 O O . THR B 1 38 ? -1.519 26.938 12.836 1 73.81 38 THR B O 1
ATOM 1657 N N . GLY B 1 39 ? -2.211 27.328 14.984 1 73.12 39 GLY B N 1
ATOM 1658 C CA . GLY B 1 39 ? -2.213 28.781 14.914 1 73.12 39 GLY B CA 1
ATOM 1659 C C . GLY B 1 39 ? -3.451 29.344 14.242 1 73.12 39 GLY B C 1
ATOM 1660 O O . GLY B 1 39 ? -3.521 30.547 13.969 1 73.12 39 GLY B O 1
ATOM 1661 N N . PHE B 1 40 ? -4.359 28.516 13.922 1 76.5 40 PHE B N 1
ATOM 1662 C CA . PHE B 1 40 ? -5.57 29 13.266 1 76.5 40 PHE B CA 1
ATOM 1663 C C . PHE B 1 40 ? -6.621 29.391 14.297 1 76.5 40 PHE B C 1
ATOM 1665 O O . PHE B 1 40 ? -6.699 28.797 15.375 1 76.5 40 PHE B O 1
ATOM 1672 N N . PRO B 1 41 ? -7.352 30.484 13.93 1 80.19 41 PRO B N 1
ATOM 1673 C CA . PRO B 1 41 ? -8.438 30.875 14.828 1 80.19 41 PRO B CA 1
ATOM 1674 C C . PRO B 1 41 ? -9.492 29.781 14.992 1 80.19 41 PRO B C 1
ATOM 1676 O O . PRO B 1 41 ? -9.625 28.906 14.133 1 80.19 41 PRO B O 1
ATOM 1679 N N . ARG B 1 42 ? -10.211 29.812 16.031 1 79.5 42 ARG B N 1
ATOM 1680 C CA . ARG B 1 42 ? -11.18 28.797 16.406 1 79.5 42 ARG B CA 1
ATOM 1681 C C . ARG B 1 42 ? -12.25 28.625 15.336 1 79.5 42 ARG B C 1
ATOM 1683 O O . ARG B 1 42 ? -12.68 27.5 15.055 1 79.5 42 ARG B O 1
ATOM 1690 N N . GLU B 1 43 ? -12.641 29.703 14.797 1 79.62 43 GLU B N 1
ATOM 1691 C CA . GLU B 1 43 ? -13.688 29.641 13.789 1 79.62 43 GLU B CA 1
ATOM 1692 C C . GLU B 1 43 ? -13.242 28.812 12.586 1 79.62 43 GLU B C 1
ATOM 1694 O O . GLU B 1 43 ? -14.039 28.062 12.016 1 79.62 43 GLU B O 1
ATOM 1699 N N . ARG B 1 44 ? -12.055 29.047 12.188 1 82.62 44 ARG B N 1
ATOM 1700 C CA . ARG B 1 44 ? -11.523 28.297 11.047 1 82.62 44 ARG B CA 1
ATOM 1701 C C . ARG B 1 44 ? -11.359 26.828 11.383 1 82.62 44 ARG B C 1
ATOM 1703 O O . ARG B 1 44 ? -11.641 25.953 10.555 1 82.62 44 ARG B O 1
ATOM 1710 N N . ILE B 1 45 ? -10.984 26.625 12.555 1 81.81 45 ILE B N 1
ATOM 1711 C CA . ILE B 1 45 ? -10.805 25.234 12.984 1 81.81 45 ILE B CA 1
ATOM 1712 C C . ILE B 1 45 ? -12.148 24.516 12.977 1 81.81 45 ILE B C 1
ATOM 1714 O O . ILE B 1 45 ? -12.242 23.391 12.5 1 81.81 45 ILE B O 1
ATOM 1718 N N . VAL B 1 46 ? -13.141 25.156 13.484 1 83.44 46 VAL B N 1
ATOM 1719 C CA . VAL B 1 46 ? -14.477 24.562 13.531 1 83.44 46 VAL B CA 1
ATOM 1720 C C . VAL B 1 46 ? -14.977 24.297 12.117 1 83.44 46 VAL B C 1
ATOM 1722 O O . VAL B 1 46 ? -15.516 23.219 11.836 1 8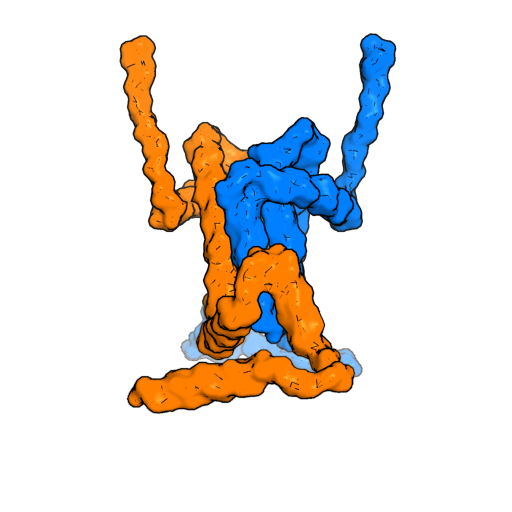3.44 46 VAL B O 1
ATOM 1725 N N . SER B 1 47 ? -14.797 25.266 11.281 1 86.75 47 SER B N 1
ATOM 1726 C CA . SER B 1 47 ? -15.266 25.109 9.914 1 86.75 47 SER B CA 1
ATOM 1727 C C . SER B 1 47 ? -14.555 23.953 9.219 1 86.75 47 SER B C 1
ATOM 1729 O O . SER B 1 47 ? -15.18 23.172 8.508 1 86.75 47 SER B O 1
ATOM 1731 N N . VAL B 1 48 ? -13.297 23.891 9.461 1 84.38 48 VAL B N 1
ATOM 1732 C CA . VAL B 1 48 ? -12.516 22.828 8.836 1 84.38 48 VAL B CA 1
ATOM 1733 C C . VAL B 1 48 ? -12.945 21.469 9.383 1 84.38 48 VAL B C 1
ATOM 1735 O O . VAL B 1 48 ? -13.07 20.5 8.633 1 84.38 48 VAL B O 1
ATOM 1738 N N . THR B 1 49 ? -13.141 21.422 10.625 1 85.62 49 THR B N 1
ATOM 1739 C CA . THR B 1 49 ? -13.578 20.188 11.25 1 85.62 49 THR B CA 1
ATOM 1740 C C . THR B 1 49 ? -14.93 19.75 10.703 1 85.62 49 THR B C 1
ATOM 1742 O O . THR B 1 49 ? -15.117 18.578 10.375 1 85.62 49 THR B O 1
ATOM 1745 N N . ILE B 1 50 ? -15.789 20.672 10.609 1 87.62 50 ILE B N 1
ATOM 1746 C CA . ILE B 1 50 ? -17.109 20.375 10.07 1 87.62 50 ILE B CA 1
ATOM 1747 C C . ILE B 1 50 ? -16.984 19.875 8.633 1 87.62 50 ILE B C 1
ATOM 1749 O O . ILE B 1 50 ? -17.641 18.922 8.25 1 87.62 50 ILE B O 1
ATOM 1753 N N . LEU B 1 51 ? -16.188 20.516 7.898 1 87.56 51 LEU B N 1
ATOM 1754 C CA . LEU B 1 51 ? -15.969 20.125 6.508 1 87.56 51 LEU B CA 1
ATOM 1755 C C . LEU B 1 51 ? -15.406 18.719 6.422 1 87.56 51 LEU B C 1
ATOM 1757 O O . LEU B 1 51 ? -15.836 17.922 5.582 1 87.56 51 LEU B O 1
ATOM 1761 N N . MET B 1 52 ? -14.5 18.453 7.262 1 88.44 52 MET B N 1
ATOM 1762 C CA . MET B 1 52 ? -13.883 17.125 7.27 1 88.44 52 MET B CA 1
ATOM 1763 C C . MET B 1 52 ? -14.906 16.047 7.617 1 88.44 52 MET B C 1
ATOM 1765 O O . MET B 1 52 ? -14.93 14.984 7 1 88.44 52 MET B O 1
ATOM 1769 N N . VAL B 1 53 ? -15.641 16.375 8.594 1 88.06 53 VAL B N 1
ATOM 1770 C CA . VAL B 1 53 ? -16.672 15.43 9 1 88.06 53 VAL B CA 1
ATOM 1771 C C . VAL B 1 53 ? -17.688 15.242 7.871 1 88.06 53 VAL B C 1
ATOM 1773 O O . VAL B 1 53 ? -18.062 14.109 7.547 1 88.06 53 VAL B O 1
ATOM 1776 N N . ALA B 1 54 ? -18.094 16.312 7.324 1 89.5 54 ALA B N 1
ATOM 1777 C CA . ALA B 1 54 ? -19.047 16.266 6.219 1 89.5 54 ALA B CA 1
ATOM 1778 C C . ALA B 1 54 ? -18.484 15.438 5.062 1 89.5 54 ALA B C 1
ATOM 1780 O O . ALA B 1 54 ? -19.188 14.578 4.516 1 89.5 54 ALA B O 1
ATOM 1781 N N . THR B 1 55 ? -17.328 15.641 4.707 1 89.75 55 THR B N 1
ATOM 1782 C CA . THR B 1 55 ? -16.688 14.906 3.619 1 89.75 55 THR B CA 1
ATOM 1783 C C . THR B 1 55 ? -16.562 13.422 3.957 1 89.75 55 THR B C 1
ATOM 1785 O O . THR B 1 55 ? -16.797 12.57 3.102 1 89.75 55 THR B O 1
ATOM 1788 N N . TYR B 1 56 ? -16.203 13.195 5.113 1 88.19 56 TYR B N 1
ATOM 1789 C CA . TYR B 1 56 ? -16.094 11.812 5.574 1 88.19 56 TYR B CA 1
ATOM 1790 C C . TYR B 1 56 ? -17.438 11.102 5.477 1 88.19 56 TYR B C 1
ATOM 1792 O O . TYR B 1 56 ? -17.5 9.938 5.059 1 88.19 56 TYR B O 1
ATOM 1800 N N . VAL B 1 57 ? -18.453 11.758 5.789 1 85.56 57 VAL B N 1
ATOM 1801 C CA . VAL B 1 57 ? -19.781 11.156 5.781 1 85.56 57 VAL B CA 1
ATOM 1802 C C . VAL B 1 57 ? -20.219 10.906 4.34 1 85.56 57 VAL B C 1
ATOM 1804 O O . VAL B 1 57 ? -20.812 9.867 4.039 1 85.56 57 VAL B O 1
ATOM 1807 N N . VAL B 1 58 ? -19.891 11.805 3.523 1 86.31 58 VAL B N 1
ATOM 1808 C CA . VAL B 1 58 ? -20.359 11.719 2.141 1 86.31 58 VAL B CA 1
ATOM 1809 C C . VAL B 1 58 ? -19.453 10.766 1.354 1 86.31 58 VAL B C 1
ATOM 1811 O O . VAL B 1 58 ? -19.953 9.953 0.564 1 86.31 58 VAL B O 1
ATOM 1814 N N . LEU B 1 59 ? -18.172 10.781 1.636 1 84.25 59 LEU B N 1
ATOM 1815 C CA . LEU B 1 59 ? -17.188 10.07 0.828 1 84.25 59 LEU B CA 1
ATOM 1816 C C . LEU B 1 59 ? -16.562 8.922 1.621 1 84.25 59 LEU B C 1
ATOM 1818 O O . LEU B 1 59 ? -15.555 8.359 1.209 1 84.25 59 LEU B O 1
ATOM 1822 N N . GLY B 1 60 ? -17.094 8.578 2.672 1 77.38 60 GLY B N 1
ATOM 1823 C CA . GLY B 1 60 ? -16.516 7.613 3.596 1 77.38 60 GLY B CA 1
ATOM 1824 C C . GLY B 1 60 ? -15.977 6.379 2.904 1 77.38 60 GLY B C 1
ATOM 1825 O O . GLY B 1 60 ? -14.844 5.957 3.168 1 77.38 60 GLY B O 1
ATOM 1826 N N . ASN B 1 61 ? -16.656 5.941 1.942 1 83.19 61 ASN B N 1
ATOM 1827 C CA . ASN B 1 61 ? -16.234 4.719 1.264 1 83.19 61 ASN B CA 1
ATOM 1828 C C . ASN B 1 61 ? -15.164 5.004 0.216 1 83.19 61 ASN B C 1
ATOM 1830 O O . ASN B 1 61 ? -14.492 4.082 -0.253 1 83.19 61 ASN B O 1
ATOM 1834 N N . TYR B 1 62 ? -15.031 6.246 -0.075 1 90.81 62 TYR B N 1
ATOM 1835 C CA . TYR B 1 62 ? -14.094 6.609 -1.131 1 90.81 62 TYR B CA 1
ATOM 1836 C C . TYR B 1 62 ? -12.812 7.188 -0.544 1 90.81 62 TYR B C 1
ATOM 1838 O O . TYR B 1 62 ? -11.797 7.297 -1.24 1 90.81 62 TYR B O 1
ATOM 1846 N N . LEU B 1 63 ? -12.82 7.469 0.717 1 92.75 63 LEU B N 1
ATOM 1847 C CA . LEU B 1 63 ? -11.688 8.141 1.347 1 92.75 63 LEU B CA 1
ATOM 1848 C C . LEU B 1 63 ? -10.461 7.234 1.348 1 92.75 63 LEU B C 1
ATOM 1850 O O . LEU B 1 63 ? -9.344 7.699 1.097 1 92.75 63 LEU B O 1
ATOM 1854 N N . PRO B 1 64 ? -10.672 5.941 1.579 1 93.75 64 PRO B N 1
ATOM 1855 C CA . PRO B 1 64 ? -9.5 5.062 1.505 1 93.75 64 PRO B CA 1
ATOM 1856 C C . PRO B 1 64 ? -8.844 5.078 0.129 1 93.75 64 PRO B C 1
ATOM 1858 O O . PRO B 1 64 ? -7.609 5.121 0.031 1 93.75 64 PRO B O 1
ATOM 1861 N N . PHE B 1 65 ? -9.664 5.047 -0.846 1 94.31 65 PHE B N 1
ATOM 1862 C CA . PHE B 1 65 ? -9.141 5.062 -2.207 1 94.31 65 PHE B CA 1
ATOM 1863 C C . PHE B 1 65 ? -8.422 6.375 -2.498 1 94.31 65 PHE B C 1
ATOM 1865 O O . PHE B 1 65 ? -7.301 6.371 -3.012 1 94.31 65 PHE B O 1
ATOM 1872 N N . LEU B 1 66 ? -9.023 7.465 -2.184 1 93.69 66 LEU B N 1
ATOM 1873 C CA . LEU B 1 66 ? -8.414 8.773 -2.393 1 93.69 66 LEU B CA 1
ATOM 1874 C C . LEU B 1 66 ? -7.098 8.891 -1.624 1 93.69 66 LEU B C 1
ATOM 1876 O O . LEU B 1 66 ? -6.102 9.375 -2.162 1 93.69 66 LEU B O 1
ATOM 1880 N N . SER B 1 67 ? -7.133 8.453 -0.374 1 95.44 67 SER B N 1
ATOM 1881 C CA . SER B 1 67 ? -5.922 8.477 0.44 1 95.44 67 SER B CA 1
ATOM 1882 C C . SER B 1 67 ? -4.805 7.664 -0.207 1 95.44 67 SER B C 1
ATOM 1884 O O . SER B 1 67 ? -3.65 8.094 -0.228 1 95.44 67 SER B O 1
ATOM 1886 N N . HIS B 1 68 ? -5.117 6.512 -0.725 1 95.56 68 HIS B N 1
ATOM 1887 C CA . HIS B 1 68 ? -4.152 5.664 -1.411 1 95.56 68 HIS B CA 1
ATOM 1888 C C . HIS B 1 68 ? -3.527 6.383 -2.602 1 95.56 68 HIS B C 1
ATOM 1890 O O . HIS B 1 68 ? -2.305 6.41 -2.748 1 95.56 68 HIS B O 1
ATOM 1896 N N . LEU B 1 69 ? -4.324 7.062 -3.393 1 94.38 69 LEU B N 1
ATOM 1897 C CA . LEU B 1 69 ? -3.854 7.766 -4.582 1 94.38 69 LEU B CA 1
ATOM 1898 C C . LEU B 1 69 ? -2.953 8.938 -4.199 1 94.38 69 LEU B C 1
ATOM 1900 O O . LEU B 1 69 ? -1.872 9.109 -4.77 1 94.38 69 LEU B O 1
ATOM 1904 N N . PHE B 1 70 ? -3.355 9.664 -3.242 1 94.25 70 PHE B N 1
ATOM 1905 C CA . PHE B 1 70 ? -2.604 10.852 -2.842 1 94.25 70 PHE B CA 1
ATOM 1906 C C . PHE B 1 70 ? -1.272 10.461 -2.211 1 94.25 70 PHE B C 1
ATOM 1908 O O . PHE B 1 70 ? -0.251 11.102 -2.453 1 94.25 70 PHE B O 1
ATOM 1915 N N . CYS B 1 71 ? -1.26 9.422 -1.481 1 96.06 71 CYS B N 1
ATOM 1916 C CA . CYS B 1 71 ? -0.055 9.023 -0.761 1 96.06 71 CYS B CA 1
ATOM 1917 C C . CYS B 1 71 ? 0.945 8.359 -1.697 1 96.06 71 CYS B C 1
ATOM 1919 O O . CYS B 1 71 ? 2.156 8.445 -1.481 1 96.06 71 CYS B O 1
ATOM 1921 N N . LEU B 1 72 ? 0.417 7.758 -2.764 1 96.06 72 LEU B N 1
ATOM 1922 C CA . LEU B 1 72 ? 1.317 6.949 -3.578 1 96.06 72 LEU B CA 1
ATOM 1923 C C . LEU B 1 72 ? 1.684 7.676 -4.867 1 96.06 72 LEU B C 1
ATOM 1925 O O . LEU B 1 72 ? 2.623 7.277 -5.562 1 96.06 72 LEU B O 1
ATOM 1929 N N . PHE B 1 73 ? 1.112 8.82 -5.133 1 94.12 73 PHE B N 1
ATOM 1930 C CA . PHE B 1 73 ? 1.374 9.523 -6.383 1 94.12 73 PHE B CA 1
ATOM 1931 C C . PHE B 1 73 ? 2.84 9.922 -6.48 1 94.12 73 PHE B C 1
ATOM 1933 O O . PHE B 1 73 ? 3.52 9.586 -7.453 1 94.12 73 PHE B O 1
ATOM 1940 N N . TRP B 1 74 ? 3.275 10.516 -5.496 1 92.5 74 TRP B N 1
ATOM 1941 C CA . TRP B 1 74 ? 4.617 11.086 -5.539 1 92.5 74 TRP B CA 1
ATOM 1942 C C . TRP B 1 74 ? 5.676 9.992 -5.586 1 92.5 74 TRP B C 1
ATOM 1944 O O . TRP B 1 74 ? 6.551 10 -6.453 1 92.5 74 TRP B O 1
ATOM 1954 N N . PRO B 1 75 ? 5.625 9.023 -4.652 1 94.44 75 PRO B N 1
ATOM 1955 C CA . PRO B 1 75 ? 6.68 8.008 -4.684 1 94.44 75 PRO B CA 1
ATOM 1956 C C . PRO B 1 75 ? 6.641 7.16 -5.949 1 94.44 75 PRO B C 1
ATOM 1958 O O . PRO B 1 75 ? 7.684 6.703 -6.426 1 94.44 75 PRO B O 1
ATOM 1961 N N . VAL B 1 76 ? 5.488 6.934 -6.496 1 95.81 76 VAL B N 1
ATOM 1962 C CA . VAL B 1 76 ? 5.395 6.18 -7.742 1 95.81 76 VAL B CA 1
ATOM 1963 C C . VAL B 1 76 ? 6.027 6.977 -8.875 1 95.81 76 VAL B C 1
ATOM 1965 O O . VAL B 1 76 ? 6.805 6.434 -9.664 1 95.81 76 VAL B O 1
ATOM 1968 N N . LYS B 1 77 ? 5.734 8.219 -8.891 1 94.31 77 LYS B N 1
ATOM 1969 C CA . LYS B 1 77 ? 6.305 9.094 -9.914 1 94.31 77 LYS B CA 1
ATOM 1970 C C . LYS B 1 77 ? 7.828 9.141 -9.82 1 94.31 77 LYS B C 1
ATOM 1972 O O . LYS B 1 77 ? 8.523 8.984 -10.828 1 94.31 77 LYS B O 1
ATOM 1977 N N . GLU B 1 78 ? 8.336 9.352 -8.68 1 93.62 78 GLU B N 1
ATOM 1978 C CA . GLU B 1 78 ? 9.781 9.453 -8.484 1 93.62 78 GLU B CA 1
ATOM 1979 C C . GLU B 1 78 ? 10.461 8.109 -8.727 1 93.62 78 GLU B C 1
ATOM 1981 O O . GLU B 1 78 ? 11.578 8.062 -9.266 1 93.62 78 GLU B O 1
ATOM 1986 N N . SER B 1 79 ? 9.836 7.004 -8.305 1 95.19 79 SER B N 1
ATOM 1987 C CA . SER B 1 79 ? 10.375 5.676 -8.578 1 95.19 79 SER B CA 1
ATOM 1988 C C . SER B 1 79 ? 10.453 5.414 -10.078 1 95.19 79 SER B C 1
ATOM 1990 O O . SER B 1 79 ? 11.43 4.836 -10.562 1 95.19 79 SER B O 1
ATOM 1992 N N . PHE B 1 80 ? 9.43 5.863 -10.766 1 94.56 80 PHE B N 1
ATOM 1993 C CA . PHE B 1 80 ? 9.391 5.707 -12.219 1 94.56 80 PHE B CA 1
ATOM 1994 C C . PHE B 1 80 ? 10.57 6.422 -12.867 1 94.56 80 PHE B C 1
ATOM 1996 O O . PHE B 1 80 ? 11.211 5.875 -13.766 1 94.56 80 PHE B O 1
ATOM 2003 N N . LYS B 1 81 ? 10.875 7.594 -12.445 1 93.69 81 LYS B N 1
ATOM 2004 C CA . LYS B 1 81 ? 11.984 8.375 -13 1 93.69 81 LYS B CA 1
ATOM 2005 C C . LYS B 1 81 ? 13.312 7.645 -12.82 1 93.69 81 LYS B C 1
ATOM 2007 O O . LYS B 1 81 ? 14.141 7.633 -13.734 1 93.69 81 LYS B O 1
ATOM 2012 N N . VAL B 1 82 ? 13.477 7.066 -11.711 1 92.94 82 VAL B N 1
ATOM 2013 C CA . VAL B 1 82 ? 14.711 6.344 -11.414 1 92.94 82 VAL B CA 1
ATOM 2014 C C . VAL B 1 82 ? 14.797 5.094 -12.289 1 92.94 82 VAL B C 1
ATOM 2016 O O . VAL B 1 82 ? 15.844 4.82 -12.891 1 92.94 82 VAL B O 1
ATOM 2019 N N . LEU B 1 83 ? 13.711 4.406 -12.43 1 93.12 83 LEU B N 1
ATOM 2020 C CA . LEU B 1 83 ? 13.695 3.125 -13.133 1 93.12 83 LEU B CA 1
ATOM 2021 C C . LEU B 1 83 ? 13.875 3.326 -14.633 1 93.12 83 LEU B C 1
ATOM 2023 O O . LEU B 1 83 ? 14.469 2.484 -15.312 1 93.12 83 LEU B O 1
ATOM 2027 N N . ARG B 1 84 ? 13.367 4.406 -15.133 1 90.25 84 ARG B N 1
ATOM 2028 C CA . ARG B 1 84 ? 13.461 4.672 -16.562 1 90.25 84 ARG B CA 1
ATOM 2029 C C . ARG B 1 84 ? 14.898 4.965 -16.984 1 90.25 84 ARG B C 1
ATOM 2031 O O . ARG B 1 84 ? 15.258 4.789 -18.141 1 90.25 84 ARG B O 1
ATOM 2038 N N . LEU B 1 85 ? 15.711 5.344 -15.992 1 89.75 85 LEU B N 1
ATOM 2039 C CA . LEU B 1 85 ? 17.109 5.664 -16.266 1 89.75 85 LEU B CA 1
ATOM 2040 C C . LEU B 1 85 ? 18 4.438 -16.062 1 89.75 85 LEU B C 1
ATOM 2042 O O . LEU B 1 85 ? 19.188 4.469 -16.391 1 89.75 85 LEU B O 1
ATOM 2046 N N . GLN B 1 86 ? 17.391 3.408 -15.641 1 89.56 86 GLN B N 1
ATOM 2047 C CA . GLN B 1 86 ? 18.172 2.209 -15.367 1 89.56 86 GLN B CA 1
ATOM 2048 C C . GLN B 1 86 ? 18.125 1.235 -16.547 1 89.56 86 GLN B C 1
ATOM 2050 O O . GLN B 1 86 ? 17.109 1.116 -17.219 1 89.56 86 GLN B O 1
ATOM 2055 N N . GLN B 1 87 ? 19.188 0.472 -16.703 1 85.62 87 GLN B N 1
ATOM 2056 C CA . GLN B 1 87 ? 19.25 -0.532 -17.75 1 85.62 87 GLN B CA 1
ATOM 2057 C C . GLN B 1 87 ? 18.422 -1.76 -17.406 1 85.62 87 GLN B C 1
ATOM 2059 O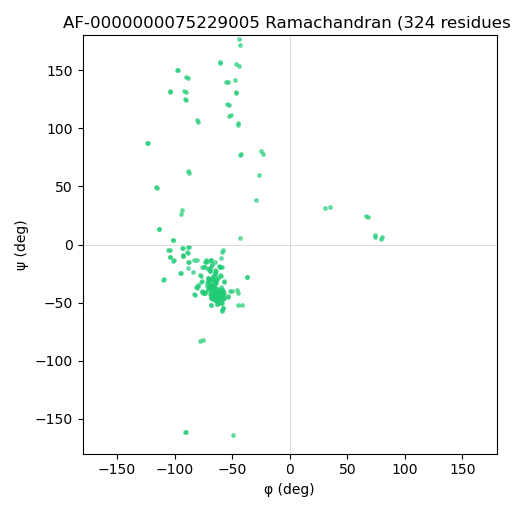 O . GLN B 1 87 ? 17.734 -2.318 -18.266 1 85.62 87 GLN B O 1
ATOM 2064 N N . ARG B 1 88 ? 18.5 -2.127 -16.188 1 87.94 88 ARG B N 1
ATOM 2065 C CA . ARG B 1 88 ? 17.734 -3.275 -15.703 1 87.94 88 ARG B CA 1
ATOM 2066 C C . ARG B 1 88 ? 16.828 -2.885 -14.539 1 87.94 88 ARG B C 1
ATOM 2068 O O . ARG B 1 88 ? 17.172 -3.137 -13.375 1 87.94 88 ARG B O 1
ATOM 2075 N N . PRO B 1 89 ? 15.664 -2.438 -14.812 1 87.31 89 PRO B N 1
ATOM 2076 C CA . PRO B 1 89 ? 14.758 -1.987 -13.75 1 87.31 89 PRO B CA 1
ATOM 2077 C C . PRO B 1 89 ? 14.328 -3.119 -12.82 1 87.31 89 PRO B C 1
ATOM 2079 O O . PRO B 1 89 ? 14 -2.875 -11.656 1 87.31 89 PRO B O 1
ATOM 2082 N N . SER B 1 90 ? 14.359 -4.379 -13.297 1 82.25 90 SER B N 1
ATOM 2083 C CA . SER B 1 90 ? 13.906 -5.527 -12.516 1 82.25 90 SER B CA 1
ATOM 2084 C C . SER B 1 90 ? 14.844 -5.793 -11.344 1 82.25 90 SER B C 1
ATOM 2086 O O . SER B 1 90 ? 14.484 -6.512 -10.406 1 82.25 90 SER B O 1
ATOM 2088 N N . ASP B 1 91 ? 16.078 -5.148 -11.352 1 83.81 91 ASP B N 1
ATOM 2089 C CA . ASP B 1 91 ? 17.031 -5.348 -10.273 1 83.81 91 ASP B CA 1
ATOM 2090 C C . ASP B 1 91 ? 16.812 -4.344 -9.141 1 83.81 91 ASP B C 1
ATOM 2092 O O . ASP B 1 91 ? 17.453 -4.43 -8.086 1 83.81 91 ASP B O 1
ATOM 2096 N N . ASN B 1 92 ? 15.984 -3.49 -9.367 1 89.62 92 ASN B N 1
ATOM 2097 C CA . ASN B 1 92 ? 15.703 -2.439 -8.391 1 89.62 92 ASN B CA 1
ATOM 2098 C C . ASN B 1 92 ? 14.391 -2.686 -7.668 1 89.62 92 ASN B C 1
ATOM 2100 O O . ASN B 1 92 ? 13.359 -2.908 -8.305 1 89.62 92 ASN B O 1
ATOM 2104 N N . LEU B 1 93 ? 14.414 -2.578 -6.332 1 93.75 93 LEU B N 1
ATOM 2105 C CA . LEU B 1 93 ? 13.258 -2.834 -5.48 1 93.75 93 LEU B CA 1
ATOM 2106 C C . LEU B 1 93 ? 12.125 -1.873 -5.805 1 93.75 93 LEU B C 1
ATOM 2108 O O . LEU B 1 93 ? 10.961 -2.146 -5.484 1 93.75 93 LEU B O 1
ATOM 2112 N N . LEU B 1 94 ? 12.461 -0.825 -6.438 1 96.06 94 LEU B N 1
ATOM 2113 C CA . LEU B 1 94 ? 11.461 0.185 -6.754 1 96.06 94 LEU B CA 1
ATOM 2114 C C . LEU B 1 94 ? 10.438 -0.356 -7.746 1 96.06 94 LEU B C 1
ATOM 2116 O O . LEU B 1 94 ? 9.281 0.076 -7.754 1 96.06 94 LEU B O 1
ATOM 2120 N N . LEU B 1 95 ? 10.867 -1.298 -8.555 1 94.94 95 LEU B N 1
ATOM 2121 C CA . LEU B 1 95 ? 9.914 -1.897 -9.477 1 94.94 95 LEU B CA 1
ATOM 2122 C C . LEU B 1 95 ? 8.844 -2.674 -8.719 1 94.94 95 LEU B C 1
ATOM 2124 O O . LEU B 1 95 ? 7.66 -2.617 -9.07 1 94.94 95 LEU B O 1
ATOM 2128 N N . TYR B 1 96 ? 9.227 -3.432 -7.723 1 95.25 96 TYR B N 1
ATOM 2129 C CA . TYR B 1 96 ? 8.266 -4.141 -6.887 1 95.25 96 TYR B CA 1
ATOM 2130 C C . TYR B 1 96 ? 7.227 -3.18 -6.32 1 95.25 96 TYR B C 1
ATOM 2132 O O . TYR B 1 96 ? 6.027 -3.465 -6.344 1 95.25 96 TYR B O 1
ATOM 2140 N N . TRP B 1 97 ? 7.707 -2.072 -5.832 1 96.81 97 TRP B N 1
ATOM 2141 C CA . TRP B 1 97 ? 6.832 -1.094 -5.191 1 96.81 97 TRP B CA 1
ATOM 2142 C C . TRP B 1 97 ? 5.844 -0.508 -6.191 1 96.81 97 TRP B C 1
ATOM 2144 O O . TRP B 1 97 ? 4.68 -0.276 -5.859 1 96.81 97 TRP B O 1
ATOM 2154 N N . ILE B 1 98 ? 6.32 -0.236 -7.398 1 96 98 ILE B N 1
ATOM 2155 C CA . ILE B 1 98 ? 5.422 0.275 -8.43 1 96 98 ILE B CA 1
ATOM 2156 C C . ILE B 1 98 ? 4.359 -0.773 -8.758 1 96 98 ILE B C 1
ATOM 2158 O O . ILE B 1 98 ? 3.166 -0.463 -8.805 1 96 98 ILE B O 1
ATOM 2162 N N . VAL B 1 99 ? 4.793 -2.014 -8.938 1 95.5 99 VAL B N 1
ATOM 2163 C CA . VAL B 1 99 ? 3.859 -3.08 -9.281 1 95.5 99 VAL B CA 1
ATOM 2164 C C . VAL B 1 99 ? 2.859 -3.273 -8.141 1 95.5 99 VAL B C 1
ATOM 2166 O O . VAL B 1 99 ? 1.657 -3.414 -8.383 1 95.5 99 VAL B O 1
ATOM 2169 N N . TYR B 1 100 ? 3.363 -3.295 -6.922 1 96.75 100 TYR B N 1
ATOM 2170 C CA . TYR B 1 100 ? 2.482 -3.414 -5.766 1 96.75 100 TYR B CA 1
ATOM 2171 C C . TYR B 1 100 ? 1.453 -2.289 -5.746 1 96.75 100 TYR B C 1
ATOM 2173 O O . TYR B 1 100 ? 0.275 -2.521 -5.465 1 96.75 100 TYR B O 1
ATOM 2181 N N . SER B 1 101 ? 1.928 -1.057 -5.98 1 96.44 101 SER B N 1
ATOM 2182 C CA . SER B 1 101 ? 1.032 0.095 -5.984 1 96.44 101 SER B CA 1
ATOM 2183 C C . SER B 1 101 ? -0.083 -0.076 -7.012 1 96.44 101 SER B C 1
ATOM 2185 O O . SER B 1 101 ? -1.244 0.228 -6.73 1 96.44 101 SER B O 1
ATOM 2187 N N . LEU B 1 102 ? 0.232 -0.577 -8.172 1 94.62 102 LEU B N 1
ATOM 2188 C CA . LEU B 1 102 ? -0.745 -0.781 -9.234 1 94.62 102 LEU B CA 1
ATOM 2189 C C . LEU B 1 102 ? -1.737 -1.876 -8.859 1 94.62 102 LEU B C 1
ATOM 2191 O O 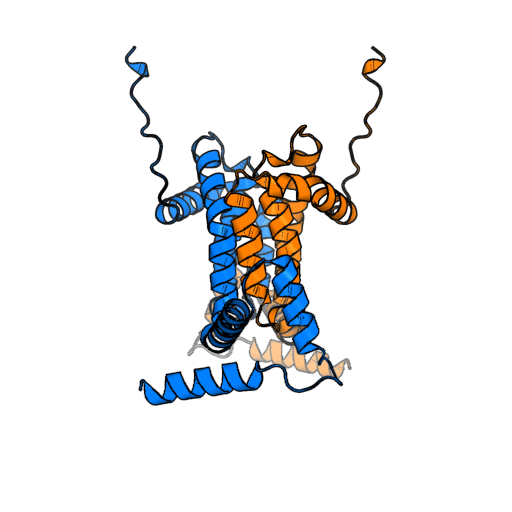. LEU B 1 102 ? -2.947 -1.71 -9.039 1 94.62 102 LEU B O 1
ATOM 2195 N N . VAL B 1 103 ? -1.235 -2.947 -8.352 1 95.62 103 VAL B N 1
ATOM 2196 C CA . VAL B 1 103 ? -2.084 -4.074 -7.984 1 95.62 103 VAL B CA 1
ATOM 2197 C C . VAL B 1 103 ? -2.971 -3.693 -6.801 1 95.62 103 VAL B C 1
ATOM 2199 O O . VAL B 1 103 ? -4.129 -4.105 -6.727 1 95.62 103 VAL B O 1
ATOM 2202 N N . SER B 1 104 ? -2.436 -2.857 -5.871 1 95.56 104 SER B N 1
ATOM 2203 C CA . SER B 1 104 ? -3.162 -2.492 -4.66 1 95.56 104 SER B CA 1
ATOM 2204 C C . SER B 1 104 ? -4.375 -1.627 -4.98 1 95.56 104 SER B C 1
ATOM 2206 O O . SER B 1 104 ? -5.285 -1.491 -4.16 1 95.56 104 SER B O 1
ATOM 2208 N N . ILE B 1 105 ? -4.465 -1.046 -6.133 1 93.06 105 ILE B N 1
ATOM 2209 C CA . ILE B 1 105 ? -5.625 -0.267 -6.555 1 93.06 105 ILE B CA 1
ATOM 2210 C C . ILE B 1 105 ? -6.855 -1.168 -6.617 1 93.06 105 ILE B C 1
ATOM 2212 O O . ILE B 1 105 ? -7.969 -0.73 -6.312 1 93.06 105 ILE B O 1
ATOM 2216 N N . PHE B 1 106 ? -6.719 -2.414 -6.879 1 94.44 106 PHE B N 1
ATOM 2217 C CA . PHE B 1 106 ? -7.82 -3.359 -7.023 1 94.44 106 PHE B CA 1
ATOM 2218 C C . PHE B 1 106 ? -8.445 -3.676 -5.668 1 94.44 106 PHE B C 1
ATOM 2220 O O . PHE B 1 106 ? -9.547 -4.215 -5.602 1 94.44 106 PHE B O 1
ATOM 2227 N N . ASP B 1 107 ? -7.707 -3.305 -4.629 1 94.38 107 ASP B N 1
ATOM 2228 C CA . ASP B 1 107 ? -8.25 -3.496 -3.287 1 94.38 107 ASP B CA 1
ATOM 2229 C C . ASP B 1 107 ? -9.492 -2.631 -3.066 1 94.38 107 ASP B C 1
ATOM 2231 O O . ASP B 1 107 ? -10.297 -2.902 -2.174 1 94.38 107 ASP B O 1
ATOM 2235 N N . PHE B 1 108 ? -9.586 -1.603 -3.85 1 91.56 108 PHE B N 1
ATOM 2236 C CA . PHE B 1 108 ? -10.688 -0.662 -3.678 1 91.56 108 PHE B CA 1
ATOM 2237 C C . PHE B 1 108 ? -11.773 -0.9 -4.723 1 91.56 108 PHE B C 1
ATOM 2239 O O . PHE B 1 108 ? -12.742 -0.144 -4.801 1 91.56 108 PHE B O 1
ATOM 2246 N N . SER B 1 109 ? -11.609 -1.888 -5.508 1 90.81 109 SER B N 1
ATOM 2247 C CA . SER B 1 109 ? -12.594 -2.295 -6.504 1 90.81 109 SER B CA 1
ATOM 2248 C C . SER B 1 109 ? -13.57 -3.318 -5.934 1 90.81 109 SER B C 1
ATOM 2250 O O . SER B 1 109 ? -13.758 -3.389 -4.715 1 90.81 109 SER B O 1
ATOM 2252 N N . SER B 1 110 ? -14.258 -4.039 -6.789 1 91.19 110 SER B N 1
ATOM 2253 C CA . SER B 1 110 ? -15.203 -5.07 -6.375 1 91.19 110 SER B CA 1
ATOM 2254 C C . SER B 1 110 ? -14.508 -6.414 -6.188 1 91.19 110 SER B C 1
ATOM 2256 O O . SER B 1 110 ? -15.102 -7.355 -5.66 1 91.19 110 SER B O 1
ATOM 2258 N N . LEU B 1 111 ? -13.305 -6.473 -6.445 1 91.81 111 LEU B N 1
ATOM 2259 C CA . LEU B 1 111 ? -12.586 -7.742 -6.48 1 91.81 111 LEU B CA 1
ATOM 2260 C C . LEU B 1 111 ? -12.461 -8.336 -5.082 1 91.81 111 LEU B C 1
ATOM 2262 O O . LEU B 1 111 ? -12.57 -9.547 -4.902 1 91.81 111 LEU B O 1
ATOM 2266 N N . PRO B 1 112 ? -12.289 -7.52 -4.113 1 92.44 112 PRO B N 1
ATOM 2267 C CA . PRO B 1 112 ? -12.203 -8.07 -2.758 1 92.44 112 PRO B CA 1
ATOM 2268 C C . PRO B 1 112 ? -13.453 -8.852 -2.359 1 92.44 112 PRO B C 1
ATOM 2270 O O . PRO B 1 112 ? -13.414 -9.641 -1.414 1 92.44 112 PRO B O 1
ATOM 2273 N N . GLY B 1 113 ? -14.484 -8.641 -2.996 1 90.38 113 GLY B N 1
ATOM 2274 C CA . GLY B 1 113 ? -15.695 -9.398 -2.742 1 90.38 113 GLY B CA 1
ATOM 2275 C C . GLY B 1 113 ? -15.617 -10.828 -3.244 1 90.38 113 GLY B C 1
ATOM 2276 O O . GLY B 1 113 ? -16.453 -11.664 -2.887 1 90.38 113 GLY B O 1
ATOM 2277 N N . ILE B 1 114 ? -14.625 -11.117 -4.047 1 89.94 114 ILE B N 1
ATOM 2278 C CA . ILE B 1 114 ? -14.414 -12.453 -4.586 1 89.94 114 ILE B CA 1
ATOM 2279 C C . ILE B 1 114 ? -13.484 -13.234 -3.662 1 89.94 114 ILE B C 1
ATOM 2281 O O . ILE B 1 114 ? -12.391 -12.766 -3.324 1 89.94 114 ILE B O 1
ATOM 2285 N N . PRO B 1 115 ? -13.875 -14.43 -3.348 1 88.38 115 PRO B N 1
ATOM 2286 C CA . PRO B 1 115 ? -13.117 -15.219 -2.371 1 88.38 115 PRO B CA 1
ATOM 2287 C C . PRO B 1 115 ? -11.672 -15.469 -2.809 1 88.38 115 PRO B C 1
ATOM 2289 O O . PRO B 1 115 ? -10.773 -15.547 -1.968 1 88.38 115 PRO B O 1
ATOM 2292 N N . ILE B 1 116 ? -11.414 -15.477 -3.979 1 91.81 116 ILE B N 1
ATOM 2293 C CA . ILE B 1 116 ? -10.102 -15.875 -4.465 1 91.81 116 ILE B CA 1
ATOM 2294 C C . ILE B 1 116 ? -9.18 -14.656 -4.508 1 91.81 116 ILE B C 1
ATOM 2296 O O . ILE B 1 116 ? -7.957 -14.797 -4.629 1 91.81 116 ILE B O 1
ATOM 2300 N N . TYR B 1 117 ? -9.641 -13.5 -4.438 1 94.25 117 TYR B N 1
ATOM 2301 C CA . TYR B 1 117 ? -8.898 -12.281 -4.75 1 94.25 117 TYR B CA 1
ATOM 2302 C C . TYR B 1 117 ? -7.648 -12.164 -3.889 1 94.25 117 TYR B C 1
ATOM 2304 O O . TYR B 1 117 ? -6.535 -12.055 -4.414 1 94.25 117 TYR B O 1
ATOM 2312 N N . TYR B 1 118 ? -7.758 -12.219 -2.602 1 94.5 118 TYR B N 1
ATOM 2313 C CA . TYR B 1 118 ? -6.613 -11.992 -1.727 1 94.5 118 TYR B CA 1
ATOM 2314 C C . TYR B 1 118 ? -5.625 -13.148 -1.812 1 94.5 118 TYR B C 1
ATOM 2316 O O . TYR B 1 118 ? -4.418 -12.953 -1.666 1 94.5 118 TYR B O 1
ATOM 2324 N N . PHE B 1 119 ? -6.129 -14.336 -2.066 1 93.38 119 PHE B N 1
ATOM 2325 C CA . PHE B 1 119 ? -5.238 -15.477 -2.26 1 93.38 119 PHE B CA 1
ATOM 2326 C C . PHE B 1 119 ? -4.422 -15.312 -3.533 1 93.38 119 PHE B C 1
ATOM 2328 O O . PHE B 1 119 ? -3.225 -15.609 -3.553 1 93.38 119 PHE B O 1
ATOM 2335 N N . ALA B 1 120 ? -5.082 -14.906 -4.535 1 94 120 ALA B N 1
ATOM 2336 C CA . ALA B 1 120 ? -4.398 -14.672 -5.805 1 94 120 ALA B CA 1
ATOM 2337 C C . ALA B 1 120 ? -3.357 -13.562 -5.676 1 94 120 ALA B C 1
ATOM 2339 O O . ALA B 1 120 ? -2.252 -13.68 -6.215 1 94 120 ALA B O 1
ATOM 2340 N N . LYS B 1 121 ? -3.725 -12.547 -4.941 1 95.88 121 LYS B N 1
ATOM 2341 C CA . LYS B 1 121 ? -2.807 -11.43 -4.727 1 95.88 121 LYS B CA 1
ATOM 2342 C C . LYS B 1 121 ? -1.565 -11.875 -3.961 1 95.88 121 LYS B C 1
ATOM 2344 O O . LYS B 1 121 ? -0.44 -11.562 -4.352 1 95.88 121 LYS B O 1
ATOM 2349 N N . ILE B 1 122 ? -1.728 -12.586 -2.914 1 95.12 122 ILE B N 1
ATOM 2350 C CA . ILE B 1 122 ? -0.612 -13.109 -2.137 1 95.12 122 ILE B CA 1
ATOM 2351 C C . ILE B 1 122 ? 0.243 -14.023 -3.016 1 95.12 122 ILE B C 1
ATOM 2353 O O . ILE B 1 122 ? 1.47 -13.898 -3.045 1 95.12 122 ILE B O 1
ATOM 2357 N N . ALA B 1 123 ? -0.4 -14.898 -3.734 1 92.44 123 ALA B N 1
ATOM 2358 C CA . ALA B 1 123 ? 0.31 -15.836 -4.598 1 92.44 123 ALA B CA 1
ATOM 2359 C C . ALA B 1 123 ? 1.134 -15.102 -5.652 1 92.44 123 ALA B C 1
ATOM 2361 O O . ALA B 1 123 ? 2.264 -15.492 -5.953 1 92.44 123 ALA B O 1
ATOM 2362 N N . LEU B 1 124 ? 0.587 -14.117 -6.184 1 92.56 124 LEU B N 1
ATOM 2363 C CA . LEU B 1 124 ? 1.271 -13.328 -7.203 1 92.56 124 LEU B CA 1
ATOM 2364 C C . LEU B 1 124 ? 2.564 -12.734 -6.652 1 92.56 124 LEU B C 1
ATOM 2366 O O . LEU B 1 124 ? 3.635 -12.914 -7.238 1 92.56 124 LEU B O 1
ATOM 2370 N N . PHE B 1 125 ? 2.527 -12.094 -5.539 1 94.06 125 PHE B N 1
ATOM 2371 C CA . PHE B 1 125 ? 3.691 -11.391 -5.02 1 94.06 125 PHE B CA 1
ATOM 2372 C C . PHE B 1 125 ? 4.691 -12.367 -4.418 1 94.06 125 PHE B C 1
ATOM 2374 O O . PHE B 1 125 ? 5.902 -12.141 -4.469 1 94.06 125 PHE B O 1
ATOM 2381 N N . VAL B 1 126 ? 4.207 -13.461 -3.861 1 89.75 126 VAL B N 1
ATOM 2382 C CA . VAL B 1 126 ? 5.117 -14.508 -3.408 1 89.75 126 VAL B CA 1
ATOM 2383 C C . VAL B 1 126 ? 5.859 -15.102 -4.602 1 89.75 126 VAL B C 1
ATOM 2385 O O . VAL B 1 126 ? 7.055 -15.398 -4.516 1 89.75 126 VAL B O 1
ATOM 2388 N N . SER B 1 127 ? 5.137 -15.219 -5.652 1 88.31 127 SER B N 1
ATOM 2389 C CA . SER B 1 127 ? 5.754 -15.773 -6.855 1 88.31 127 SER B CA 1
ATOM 2390 C C . SER B 1 127 ? 6.855 -14.859 -7.379 1 88.31 127 SER B C 1
ATOM 2392 O O . SER B 1 127 ? 7.832 -15.328 -7.965 1 88.31 127 SER B O 1
ATOM 2394 N N . PHE B 1 128 ? 6.75 -13.539 -7.207 1 88.31 128 PHE B N 1
ATOM 2395 C CA . PHE B 1 128 ? 7.766 -12.578 -7.633 1 88.31 128 PHE B CA 1
ATOM 2396 C C . PHE B 1 128 ? 9.062 -12.781 -6.855 1 88.31 128 PHE B C 1
ATOM 2398 O O . PHE B 1 128 ? 10.148 -12.57 -7.391 1 88.31 128 PHE B O 1
ATOM 2405 N N . THR B 1 129 ? 8.945 -13.203 -5.629 1 85.25 129 THR B N 1
ATOM 2406 C CA . THR B 1 129 ? 10.102 -13.195 -4.738 1 85.25 129 THR B CA 1
ATOM 2407 C C . THR B 1 129 ? 10.695 -14.602 -4.617 1 85.25 129 THR B C 1
ATOM 2409 O O . THR B 1 129 ? 11.789 -14.773 -4.07 1 85.25 129 THR B O 1
ATOM 2412 N N . SER B 1 130 ? 10.047 -15.672 -5.027 1 80.12 130 SER B N 1
ATOM 2413 C CA . SER B 1 130 ? 10.492 -17.047 -4.855 1 80.12 130 SER B CA 1
ATOM 2414 C C . SER B 1 130 ? 11.547 -17.422 -5.898 1 80.12 130 SER B C 1
ATOM 2416 O O . SER B 1 130 ? 12.453 -18.219 -5.617 1 80.12 130 SER B O 1
ATOM 241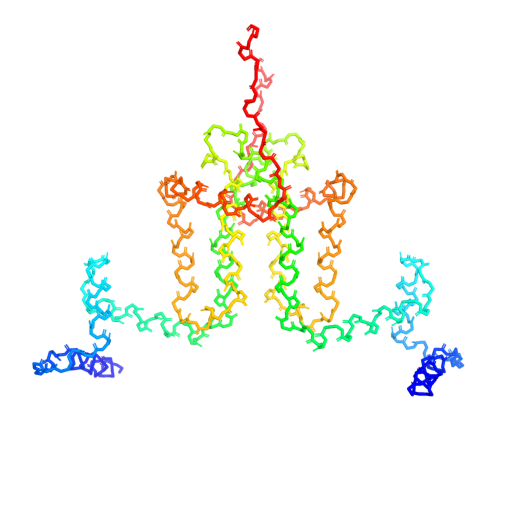8 N N . ASN B 1 131 ? 11.461 -16.938 -7.051 1 69.88 131 ASN B N 1
ATOM 2419 C CA . ASN B 1 131 ? 12.383 -17.359 -8.102 1 69.88 131 ASN B CA 1
ATOM 2420 C C . ASN B 1 131 ? 13.266 -16.203 -8.562 1 69.88 131 ASN B C 1
ATOM 2422 O O . ASN B 1 131 ? 13.484 -16.031 -9.766 1 69.88 131 ASN B O 1
ATOM 2426 N N . GLY B 1 132 ? 13.883 -15.453 -7.703 1 63.72 132 GLY B N 1
ATOM 2427 C CA . GLY B 1 132 ? 14.875 -14.453 -8.047 1 63.72 132 GLY B CA 1
ATOM 2428 C C . GLY B 1 132 ? 14.305 -13.289 -8.828 1 63.72 132 GLY B C 1
ATOM 2429 O O . GLY B 1 132 ? 14.992 -12.703 -9.672 1 63.72 132 GLY B O 1
ATOM 2430 N N . MET B 1 133 ? 13.156 -12.914 -8.828 1 69.25 133 MET B N 1
ATOM 2431 C CA . MET B 1 133 ? 12.477 -11.758 -9.398 1 69.25 133 MET B CA 1
ATOM 2432 C C . MET B 1 133 ? 12.336 -11.891 -10.906 1 69.25 133 MET B C 1
ATOM 2434 O O . MET B 1 133 ? 12.07 -10.906 -11.602 1 69.25 133 MET B O 1
ATOM 2438 N N . GLU B 1 134 ? 12.711 -13.07 -11.438 1 77.94 134 GLU B N 1
ATOM 2439 C CA . GLU B 1 134 ? 12.555 -13.289 -12.867 1 77.94 134 GLU B CA 1
ATOM 2440 C C . GLU B 1 134 ? 11.141 -12.938 -13.328 1 77.94 134 GLU B C 1
ATOM 2442 O O . GLU B 1 134 ? 10.961 -12.297 -14.367 1 77.94 134 GLU B O 1
ATOM 2447 N N . LYS B 1 135 ? 10.211 -13.281 -12.539 1 82.38 135 LYS B N 1
ATOM 2448 C CA . LYS B 1 135 ? 8.828 -13.008 -12.906 1 82.38 135 LYS B CA 1
ATOM 2449 C C . LYS B 1 135 ? 8.523 -11.516 -12.867 1 82.38 135 LYS B C 1
ATOM 2451 O O . LYS B 1 135 ? 7.723 -11.016 -13.664 1 82.38 135 LYS B O 1
ATOM 2456 N N . LEU B 1 136 ? 9.195 -10.852 -12 1 86.38 136 LEU B N 1
ATOM 2457 C CA . LEU B 1 136 ? 9.008 -9.414 -11.914 1 86.38 136 LEU B CA 1
ATOM 2458 C C . LEU B 1 136 ? 9.539 -8.719 -13.164 1 86.38 136 LEU B C 1
ATOM 2460 O O . LEU B 1 136 ? 9 -7.695 -13.594 1 86.38 136 LEU B O 1
ATOM 2464 N N . ARG B 1 137 ? 10.539 -9.359 -13.742 1 86.12 137 ARG B N 1
ATOM 2465 C CA . ARG B 1 137 ? 11.117 -8.828 -14.969 1 86.12 137 ARG B CA 1
ATOM 2466 C C . ARG B 1 137 ? 10.07 -8.734 -16.078 1 86.12 137 ARG B C 1
ATOM 2468 O O . ARG B 1 137 ? 10.023 -7.758 -16.812 1 86.12 137 ARG B O 1
ATOM 2475 N N . GLU B 1 138 ? 9.219 -9.711 -16.078 1 87.75 138 GLU B N 1
ATOM 2476 C CA . GLU B 1 138 ? 8.18 -9.75 -17.094 1 87.75 138 GLU B CA 1
ATOM 2477 C C . GLU B 1 138 ? 7.156 -8.641 -16.891 1 87.75 138 GLU B C 1
ATOM 2479 O O . GLU B 1 138 ? 6.508 -8.195 -17.844 1 87.75 138 GLU B O 1
ATOM 2484 N N . TRP B 1 139 ? 7.043 -8.164 -15.75 1 86.94 139 TRP B N 1
ATOM 2485 C CA . TRP B 1 139 ? 6.059 -7.137 -15.414 1 86.94 139 TRP B CA 1
ATOM 2486 C C . TRP B 1 139 ? 6.656 -5.742 -15.555 1 86.94 139 TRP B C 1
ATOM 2488 O O . TRP B 1 139 ? 5.938 -4.742 -15.484 1 86.94 139 TRP B O 1
ATOM 2498 N N . SER B 1 140 ? 7.961 -5.711 -15.75 1 87.62 140 SER B N 1
ATOM 2499 C CA . SER B 1 140 ? 8.68 -4.441 -15.727 1 87.62 140 SER B CA 1
ATOM 2500 C C . SER B 1 140 ? 8.141 -3.482 -16.781 1 87.62 140 SER B C 1
ATOM 2502 O O . SER B 1 140 ? 7.648 -2.402 -16.453 1 87.62 140 SER B O 1
ATOM 2504 N N . GLU B 1 141 ? 8.156 -3.908 -18 1 89.56 141 GLU B N 1
ATOM 2505 C CA . GLU B 1 141 ? 7.785 -2.998 -19.078 1 89.56 141 GLU B CA 1
ATOM 2506 C C . GLU B 1 141 ? 6.309 -2.629 -19.016 1 89.56 141 GLU B C 1
ATOM 2508 O O . GLU B 1 141 ? 5.953 -1.451 -19.078 1 89.56 141 GLU B O 1
ATOM 2513 N N . PRO B 1 142 ? 5.43 -3.598 -18.812 1 90.06 142 PRO B N 1
ATOM 2514 C CA . PRO B 1 142 ? 4.012 -3.23 -18.719 1 90.06 142 PRO B CA 1
ATOM 2515 C C . PRO B 1 142 ? 3.729 -2.285 -17.547 1 90.06 142 PRO B C 1
ATOM 2517 O O . PRO B 1 142 ? 2.939 -1.348 -17.688 1 90.06 142 PRO B O 1
ATOM 2520 N N . ALA B 1 143 ? 4.305 -2.531 -16.469 1 91.56 143 ALA B N 1
ATOM 2521 C CA . ALA B 1 143 ? 4.09 -1.691 -15.289 1 91.56 143 ALA B CA 1
ATOM 2522 C C . ALA B 1 143 ? 4.609 -0.275 -15.523 1 91.56 143 ALA B C 1
ATOM 2524 O O . ALA B 1 143 ? 3.951 0.702 -15.156 1 91.56 143 ALA B O 1
ATOM 2525 N N . LEU B 1 144 ? 5.77 -0.154 -16.141 1 91.56 144 LEU B N 1
ATOM 2526 C CA . LEU B 1 144 ? 6.375 1.152 -16.375 1 91.56 144 LEU B CA 1
ATOM 2527 C C . LEU B 1 144 ? 5.602 1.923 -17.453 1 91.56 144 LEU B C 1
ATOM 2529 O O . LEU B 1 144 ? 5.438 3.141 -17.344 1 91.56 144 LEU B O 1
ATOM 2533 N N . ARG B 1 145 ? 5.113 1.219 -18.406 1 90.25 145 ARG B N 1
ATOM 2534 C CA . ARG B 1 145 ? 4.309 1.866 -19.438 1 90.25 145 ARG B CA 1
ATOM 2535 C C . ARG B 1 145 ? 3.008 2.408 -18.859 1 90.25 145 ARG B C 1
ATOM 2537 O O . ARG B 1 145 ? 2.592 3.521 -19.188 1 90.25 145 ARG B O 1
ATOM 2544 N N . PHE B 1 146 ? 2.379 1.618 -18.062 1 91.19 146 PHE B N 1
ATOM 2545 C CA . PHE B 1 146 ? 1.154 2.062 -17.406 1 91.19 146 PHE B CA 1
ATOM 2546 C C . PHE B 1 146 ? 1.423 3.273 -16.531 1 91.19 146 PHE B C 1
ATOM 2548 O O . PHE B 1 146 ? 0.665 4.246 -16.547 1 91.19 146 PHE B O 1
ATOM 2555 N N . THR B 1 147 ? 2.492 3.184 -15.797 1 91.62 147 THR B N 1
ATOM 2556 C CA . THR B 1 147 ? 2.861 4.27 -14.898 1 91.62 147 THR B CA 1
ATOM 2557 C C . THR B 1 147 ? 3.133 5.551 -15.68 1 91.62 147 THR B C 1
ATOM 2559 O O . THR B 1 147 ? 2.729 6.637 -15.258 1 91.62 147 THR B O 1
ATOM 2562 N N . GLU B 1 148 ? 3.822 5.465 -16.75 1 89.31 148 GLU B N 1
ATOM 2563 C CA . GLU B 1 148 ? 4.156 6.605 -17.594 1 89.31 148 GLU B CA 1
ATOM 2564 C C . GLU B 1 148 ? 2.902 7.34 -18.062 1 89.31 148 GLU B C 1
ATOM 2566 O O . GLU B 1 148 ? 2.885 8.57 -18.141 1 89.31 148 GLU B O 1
ATOM 2571 N N . SER B 1 149 ? 1.847 6.633 -18.25 1 88.38 149 SER B N 1
ATOM 2572 C CA . SER B 1 149 ? 0.595 7.211 -18.719 1 88.38 149 SER B CA 1
ATOM 2573 C C . SER B 1 149 ? -0.112 7.992 -17.625 1 88.38 149 SER B C 1
ATOM 2575 O O . SER B 1 149 ? -0.94 8.859 -17.906 1 88.38 149 SER B O 1
ATOM 2577 N N . TRP B 1 150 ? 0.249 7.723 -16.438 1 86.19 150 TRP B N 1
ATOM 2578 C CA . TRP B 1 150 ? -0.494 8.305 -15.328 1 86.19 150 TRP B CA 1
ATOM 2579 C C . TRP B 1 150 ? 0.339 9.359 -14.609 1 86.19 150 TRP B C 1
ATOM 2581 O O . TRP B 1 150 ? -0.207 10.234 -13.938 1 86.19 150 TRP B O 1
ATOM 2591 N N . VAL B 1 151 ? 1.783 9.273 -14.531 1 82.69 151 VAL B N 1
ATOM 2592 C CA . VAL B 1 151 ? 2.633 10.172 -13.758 1 82.69 151 VAL B CA 1
ATOM 2593 C C . VAL B 1 151 ? 3.119 11.312 -14.648 1 82.69 151 VAL B C 1
ATOM 2595 O O . VAL B 1 151 ? 3.668 12.305 -14.156 1 82.69 151 VAL B O 1
ATOM 2598 N N . PHE B 1 152 ? 2.699 11.859 -15.555 1 76.44 152 PHE B N 1
ATOM 2599 C CA . PHE B 1 152 ? 2.951 12.992 -16.438 1 76.44 152 PHE B CA 1
ATOM 2600 C C . PHE B 1 152 ? 4.445 13.258 -16.562 1 76.44 152 PHE B C 1
ATOM 2602 O O . PHE B 1 152 ? 4.898 14.391 -16.344 1 76.44 152 PHE B O 1
ATOM 2609 N N . VAL B 1 153 ? 5.277 12.234 -16.484 1 74.5 153 VAL B N 1
ATOM 2610 C CA . VAL B 1 153 ? 6.715 12.438 -16.656 1 74.5 153 VAL B CA 1
ATOM 2611 C C . VAL B 1 153 ? 7.094 12.289 -18.125 1 74.5 153 VAL B C 1
ATOM 2613 O O . VAL B 1 153 ? 6.602 11.391 -18.812 1 74.5 153 VAL B O 1
ATOM 2616 N N . VAL B 1 154 ? 7.719 13.227 -18.75 1 61.62 154 VAL B N 1
ATOM 2617 C CA . VAL B 1 154 ? 8.18 13.211 -20.125 1 61.62 154 VAL B CA 1
ATOM 2618 C C . VAL B 1 154 ? 9.484 12.43 -20.234 1 61.62 154 VAL B C 1
ATOM 2620 O O . VAL B 1 154 ? 10.453 12.734 -19.531 1 61.62 154 VAL B O 1
ATOM 2623 N N . PRO B 1 155 ? 9.484 11.188 -20.781 1 58.94 155 PRO B N 1
ATOM 2624 C CA . PRO B 1 155 ? 10.719 10.422 -20.953 1 58.94 155 PRO B CA 1
ATOM 2625 C C . PRO B 1 155 ? 11.852 11.242 -21.562 1 58.94 155 PRO B C 1
ATOM 2627 O O . PRO B 1 155 ? 11.602 12.148 -22.359 1 58.94 155 PRO B O 1
ATOM 2630 N N . PRO B 1 156 ? 13.109 11.172 -20.891 1 55.16 156 PRO B N 1
ATOM 2631 C CA . PRO B 1 156 ? 14.18 11.891 -21.578 1 55.16 156 PRO B CA 1
ATOM 2632 C C . PRO B 1 156 ? 14.312 11.477 -23.047 1 55.16 156 PRO B C 1
ATOM 2634 O O . PRO B 1 156 ? 14.156 10.297 -23.375 1 55.16 156 PRO B O 1
ATOM 2637 N N . THR B 1 157 ? 14.023 12.195 -23.953 1 49.69 157 THR B N 1
ATOM 2638 C CA . THR B 1 157 ? 14.328 11.969 -25.359 1 49.69 157 THR B CA 1
ATOM 2639 C C . THR B 1 157 ? 15.773 11.5 -25.531 1 49.69 157 THR B C 1
ATOM 2641 O O . THR B 1 157 ? 16.672 11.984 -24.844 1 49.69 157 THR B O 1
ATOM 2644 N N . HIS B 1 158 ? 16.047 10.242 -25.797 1 46.84 158 HIS B N 1
ATOM 2645 C CA . HIS B 1 158 ? 17.328 9.773 -26.297 1 46.84 158 HIS B CA 1
ATOM 2646 C C . HIS B 1 158 ? 18.031 10.852 -27.125 1 46.84 158 HIS B C 1
ATOM 2648 O O . HIS B 1 158 ?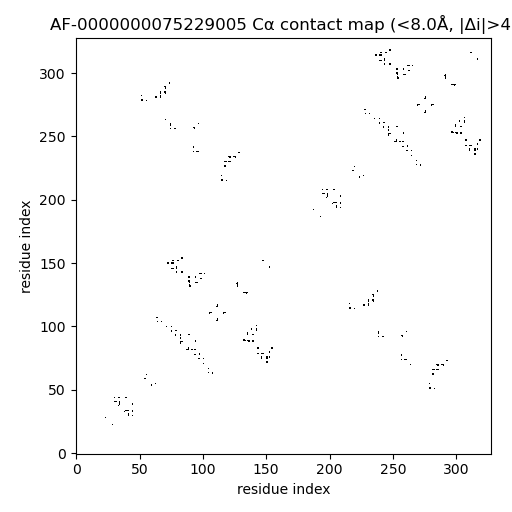 17.719 11.031 -28.312 1 46.84 158 HIS B O 1
ATOM 2654 N N . ASN B 1 159 ? 18.125 12.016 -27.016 1 41.03 159 ASN B N 1
ATOM 2655 C CA . ASN B 1 159 ? 18.891 12.875 -27.922 1 41.03 159 ASN B CA 1
ATOM 2656 C C . ASN B 1 159 ? 20.297 12.336 -28.156 1 41.03 159 ASN B C 1
ATOM 2658 O O . ASN B 1 159 ? 20.781 11.492 -27.406 1 41.03 159 ASN B O 1
ATOM 2662 N N . GLU B 1 160 ? 21.359 13.352 -28.781 1 40.28 160 GLU B N 1
ATOM 2663 C CA . GLU B 1 160 ? 22.391 13.781 -29.719 1 40.28 160 GLU B CA 1
ATOM 2664 C C . GLU B 1 160 ? 23.781 13.5 -29.172 1 40.28 160 GLU B C 1
ATOM 2666 O O . GLU B 1 160 ? 24.797 13.922 -29.75 1 40.28 160 GLU B O 1
ATOM 2671 N N . GLU B 1 161 ? 24.016 13.102 -27.875 1 41.31 161 GLU B N 1
ATOM 2672 C CA . GLU B 1 161 ? 25.453 13.297 -27.766 1 41.31 161 GLU B CA 1
ATOM 2673 C C . GLU B 1 161 ? 26.203 12.367 -28.703 1 41.31 161 GLU B C 1
ATOM 2675 O O . GLU B 1 161 ? 27.438 12.312 -28.688 1 41.31 161 GLU B O 1
ATOM 2680 N N . ASP B 1 162 ? 25.562 11.336 -29.234 1 38.16 162 ASP B N 1
ATOM 2681 C CA . ASP B 1 162 ? 26.562 10.727 -30.094 1 38.16 162 ASP B CA 1
ATOM 2682 C C . ASP B 1 162 ? 27.062 11.711 -31.156 1 38.16 162 ASP B C 1
ATOM 2684 O O . ASP B 1 162 ? 27.656 11.312 -32.156 1 38.16 162 ASP B O 1
ATOM 2688 N N . GLN B 1 163 ? 26.453 12.945 -31.281 1 32.59 163 GLN B N 1
ATOM 2689 C CA . GLN B 1 163 ? 27.125 13.656 -32.375 1 32.59 163 GLN B CA 1
ATOM 2690 C C . GLN B 1 163 ? 28.516 14.125 -31.938 1 32.59 163 GLN B C 1
ATOM 2692 O O . GLN B 1 163 ? 29.219 14.773 -32.719 1 32.59 163 GLN B O 1
ATOM 2697 N N . HIS B 1 164 ? 28.828 14.234 -30.547 1 29.25 164 HIS B N 1
ATOM 2698 C CA . HIS B 1 164 ? 30.234 14.617 -30.578 1 29.25 164 HIS B CA 1
ATOM 2699 C C . HIS B 1 164 ? 31.141 13.391 -30.656 1 29.25 164 HIS B C 1
ATOM 2701 O O . HIS B 1 164 ? 30.828 12.344 -30.078 1 29.25 164 HIS B O 1
#

Radius of gyration: 26.72 Å; Cα contacts (8 Å, |Δi|>4): 197; chains: 2; bounding box: 76×73×68 Å

Sequence (328 aa):
MAAILASIEAKINESLRPKPRQEETSTEKTIQYVENFTGFPRERIVSVTILMVATYVVLGNYLPFLSHLFCLFWPVKESFKVLRLQQRPSDNLLLYWIVYSLVSIFDFSSLPGIPIYYFAKIALFVSFTSNGMEKLREWSEPALRFTESWVFVVPPTHNEEDQHMAAILASIEAKINESLRPKPRQEETSTEKTIQYVENFTGFPRERIVSVTILMVATYVVLGNYLPFLSHLFCLFWPVKESFKVLRLQQRPSDNLLLYWIVYSLVSIFDFSSLPGIPIYYFAKIALFVSFTSNGMEKLREWSEPALRFTESWVFVVPPTHNEEDQH

Secondary structure (DSSP, 8-state):
-HHHHHHHHHHHHHHHS---SS---HHHHHHHHHHHHH---HHHHHHHHHHHHHHHHHHTTTHHHHHHHHHHHHHHHHHHHHHHT-S-GGGSHHHHHHHHHHHHGGGGSSGGGSTTHHHHHHHHHHHHHHTTTHHHHHHHHHHHHHHHHHH---------GGG-/-HHHHHHHHHHHHHHHS---SS---HHHHHHHHHHHHH---HHHHHHHHHHHHHHHHHHTTTHHHHHHHHHHHHHHHHHHHHHHT-S-GGGSHHHHHHHHHHHHGGGGSSGGGSTTHHHHHHHHHHHHHHTTTHHHHHHHHHHHHHHHHHH--------SGGG-

Solvent-accessible surface area (backbone atoms only — not comparable to full-atom values): 18838 Å² total; per-residue (Å²): 112,64,64,60,53,52,47,53,48,46,50,48,50,55,71,61,41,83,66,82,89,76,79,80,46,76,64,54,53,50,50,51,51,49,26,71,70,72,68,48,57,65,68,58,50,50,51,50,49,50,49,42,43,51,46,32,69,75,35,50,87,47,42,62,54,52,33,51,49,64,54,43,47,59,59,43,40,55,39,48,58,55,38,71,73,41,92,58,39,57,79,38,70,56,47,56,54,46,47,48,55,61,60,53,54,45,67,70,51,72,48,66,78,39,61,56,41,51,56,50,51,34,49,52,50,49,52,28,67,70,62,80,29,55,61,40,42,71,44,41,61,61,46,51,55,55,46,48,74,72,52,80,61,78,74,78,71,84,74,66,65,82,73,110,115,64,65,62,52,52,49,53,50,46,49,50,49,57,70,62,43,85,65,82,87,75,79,80,46,76,63,55,56,50,50,51,50,49,26,70,68,72,70,48,57,65,67,58,49,50,52,50,49,50,48,42,44,52,46,33,70,74,35,50,87,48,43,63,53,53,32,51,51,64,52,42,46,57,59,46,41,56,41,48,58,56,37,72,74,42,92,59,40,58,78,38,72,55,47,55,53,46,47,47,55,60,58,55,55,45,66,73,51,73,47,64,78,39,61,57,41,53,57,51,51,36,50,52,51,50,53,26,66,71,63,79,29,56,61,41,42,71,43,41,61,61,48,51,54,55,46,48,75,71,51,79,63,77,75,79,72,85,75,64,68,82,73,107